Protein AF-A0A7J7LTC2-F1 (afdb_monomer_lite)

Sequence (244 aa):
IVALVCNFSAPSDSSTARLKHWEIVALVCNFSAPSDSSTARLKHWEIETLLHEFGHAFHSFLSRTDYRFLRTFAKHYLTGEVIPEEMVESMKGARNMFTTIELQRQIMYAMIDQTLFGELSSSRDTISVVEDLRKFTSWKHVEGTHWHTRFNHLINYGTGYYSYIYAKCLAATIWADVCVKDPLSLTIGTTLRAKLLQHGGAKEVSTLLKDLVGSDDILRYYGKGLVPNLTSLCQEIGLIEDQE

Structure (mmCIF, N/CA/C/O backbone):
data_AF-A0A7J7LTC2-F1
#
_entry.id   AF-A0A7J7LTC2-F1
#
loop_
_atom_site.group_PDB
_atom_site.id
_atom_site.type_symbol
_atom_site.label_atom_id
_atom_site.label_alt_id
_atom_site.label_comp_id
_atom_site.label_asym_id
_atom_site.label_entity_id
_atom_site.label_seq_id
_atom_site.pdbx_PDB_ins_code
_atom_site.Cartn_x
_atom_site.Cartn_y
_atom_site.Cartn_z
_atom_site.occupancy
_atom_site.B_iso_or_equiv
_atom_site.auth_seq_id
_atom_site.auth_comp_id
_atom_site.auth_asym_id
_atom_site.auth_atom_id
_atom_site.pdbx_PDB_model_num
ATOM 1 N N . ILE A 1 1 ? -2.714 -21.509 4.212 1.00 36.25 1 ILE A N 1
ATOM 2 C CA . ILE A 1 1 ? -3.760 -20.915 3.353 1.00 36.25 1 ILE A CA 1
ATOM 3 C C . ILE A 1 1 ? -4.988 -20.677 4.212 1.00 36.25 1 ILE A C 1
ATOM 5 O O . ILE A 1 1 ? -5.716 -21.617 4.505 1.00 36.25 1 ILE A O 1
ATOM 9 N N . VAL A 1 2 ? -5.167 -19.447 4.683 1.00 38.75 2 VAL A N 1
ATOM 10 C CA . VAL A 1 2 ? -6.447 -19.013 5.258 1.00 38.75 2 VAL A CA 1
ATOM 11 C C . VAL A 1 2 ? -7.225 -18.365 4.121 1.00 38.75 2 VAL A C 1
ATOM 13 O O . VAL A 1 2 ? -6.675 -17.475 3.479 1.00 38.75 2 VAL A O 1
ATOM 16 N N . ALA A 1 3 ? -8.441 -18.849 3.855 1.00 33.12 3 ALA A N 1
ATOM 17 C CA . ALA A 1 3 ? -9.374 -18.254 2.906 1.00 33.12 3 ALA A CA 1
ATOM 18 C C . ALA A 1 3 ? -10.437 -17.472 3.685 1.00 33.12 3 ALA A C 1
ATOM 20 O O . ALA A 1 3 ? -11.259 -18.080 4.371 1.00 33.12 3 ALA A O 1
ATOM 21 N N . LEU A 1 4 ? -10.409 -16.140 3.616 1.00 41.50 4 LEU A N 1
ATOM 22 C CA . LEU A 1 4 ? -11.483 -15.306 4.164 1.00 41.50 4 LEU A CA 1
ATOM 23 C C . LEU A 1 4 ? -12.448 -14.960 3.026 1.00 41.50 4 LEU A C 1
ATOM 25 O O . LEU A 1 4 ? -12.023 -14.380 2.027 1.00 41.50 4 LEU A O 1
ATOM 29 N N . VAL A 1 5 ? -13.721 -15.334 3.167 1.00 36.75 5 VAL A N 1
ATOM 30 C CA . VAL A 1 5 ? -14.776 -14.993 2.203 1.00 36.75 5 VAL A CA 1
ATOM 31 C C . VAL A 1 5 ? -15.550 -13.793 2.735 1.00 36.75 5 VAL A C 1
ATOM 33 O O . VAL A 1 5 ? -16.270 -13.908 3.727 1.00 36.75 5 VAL A O 1
ATOM 36 N N . CYS A 1 6 ? -15.403 -12.643 2.081 1.00 41.00 6 CYS A N 1
ATOM 37 C CA . CYS A 1 6 ? -16.165 -11.437 2.402 1.00 41.00 6 CYS A CA 1
ATOM 38 C C . CYS A 1 6 ? -17.382 -11.331 1.485 1.00 41.00 6 CYS A C 1
ATOM 40 O O . CYS A 1 6 ? -17.248 -11.464 0.271 1.00 41.00 6 CYS A O 1
ATOM 42 N N . ASN A 1 7 ? -18.557 -11.075 2.066 1.00 36.44 7 ASN A N 1
ATOM 43 C CA . ASN A 1 7 ? -19.814 -10.953 1.331 1.00 36.44 7 ASN A CA 1
ATOM 44 C C . ASN A 1 7 ? -20.333 -9.513 1.455 1.00 36.44 7 ASN A C 1
ATOM 46 O O . ASN A 1 7 ? -20.762 -9.094 2.533 1.00 36.44 7 ASN A O 1
ATOM 50 N N . PHE A 1 8 ? -20.276 -8.733 0.375 1.00 43.34 8 PHE A N 1
ATOM 51 C CA . PHE A 1 8 ? -20.749 -7.346 0.379 1.00 43.34 8 PHE A CA 1
ATOM 52 C C . PHE A 1 8 ? -22.221 -7.292 -0.045 1.00 43.34 8 PHE A C 1
ATOM 54 O O . PHE A 1 8 ? -22.579 -7.615 -1.174 1.00 43.34 8 PHE A O 1
ATOM 61 N N . SER A 1 9 ? -23.106 -6.882 0.869 1.00 39.59 9 SER A N 1
ATOM 62 C CA . SER A 1 9 ? -24.523 -6.671 0.547 1.00 39.59 9 SER A CA 1
ATOM 63 C C . SER A 1 9 ? -24.734 -5.298 -0.099 1.00 39.59 9 SER A C 1
ATOM 65 O O . SER A 1 9 ? -24.423 -4.268 0.504 1.00 39.59 9 SER A O 1
ATOM 67 N N . ALA A 1 10 ? -25.321 -5.261 -1.298 1.00 43.09 10 ALA A N 1
ATOM 68 C CA . ALA A 1 10 ? -25.856 -4.025 -1.872 1.00 43.09 10 ALA A CA 1
ATOM 69 C C . ALA A 1 10 ? -27.109 -3.551 -1.092 1.00 43.09 10 ALA A C 1
ATOM 71 O O . ALA A 1 10 ? -27.863 -4.405 -0.602 1.00 43.09 10 ALA A O 1
ATOM 72 N N . PRO A 1 11 ? -27.363 -2.227 -0.972 1.00 44.62 11 PRO A N 1
ATOM 73 C CA . PRO A 1 11 ? -28.564 -1.700 -0.320 1.00 44.62 11 PRO A CA 1
ATOM 74 C C . PRO A 1 11 ? -29.833 -2.240 -0.989 1.00 44.62 11 PRO A C 1
ATOM 76 O O . PRO A 1 11 ? -29.881 -2.412 -2.206 1.00 44.62 11 PRO A O 1
ATOM 79 N N . SER A 1 12 ? -30.859 -2.537 -0.193 1.00 47.44 12 SER A N 1
ATOM 80 C CA . SER A 1 12 ? -32.143 -3.033 -0.682 1.00 47.44 12 SER A CA 1
ATOM 81 C C . SER A 1 12 ? -32.922 -1.921 -1.383 1.00 47.44 12 SER A C 1
ATOM 83 O O . SER A 1 12 ? -33.491 -1.067 -0.707 1.00 47.44 12 SER A O 1
ATOM 85 N N . ASP A 1 13 ? -32.987 -1.956 -2.711 1.00 47.84 13 ASP A N 1
ATOM 86 C CA . ASP A 1 13 ? -33.998 -1.214 -3.465 1.00 47.84 13 ASP A CA 1
ATOM 87 C C . ASP A 1 13 ? -35.104 -2.191 -3.893 1.00 47.84 13 ASP A C 1
ATOM 89 O O . ASP A 1 13 ? -34.838 -3.230 -4.502 1.00 47.84 13 ASP A O 1
ATOM 93 N N . SER A 1 14 ? -36.341 -1.919 -3.478 1.00 48.41 14 SER A N 1
ATOM 94 C CA . SER A 1 14 ? -37.462 -2.871 -3.478 1.00 48.41 14 SER A CA 1
ATOM 95 C C . SER A 1 14 ? -38.278 -2.890 -4.775 1.00 48.41 14 SER A C 1
ATOM 97 O O . SER A 1 14 ? -39.356 -3.481 -4.805 1.00 48.41 14 SER A O 1
ATOM 99 N N . SER A 1 15 ? -37.793 -2.282 -5.861 1.00 47.81 15 SER A N 1
ATOM 100 C CA . SER A 1 15 ? -38.628 -2.021 -7.045 1.00 47.81 15 SER A CA 1
ATOM 101 C C . SER A 1 15 ? -38.239 -2.749 -8.338 1.00 47.81 15 SER A C 1
ATOM 103 O O . SER A 1 15 ? -38.989 -2.671 -9.307 1.00 47.81 15 SER A O 1
ATOM 105 N N . THR A 1 16 ? -37.153 -3.531 -8.392 1.00 45.53 16 THR A N 1
ATOM 106 C CA . THR A 1 16 ? -36.885 -4.403 -9.556 1.00 45.53 16 THR A CA 1
ATOM 107 C C . THR A 1 16 ? -36.237 -5.725 -9.148 1.00 45.53 16 THR A C 1
ATOM 109 O O . THR A 1 16 ? -35.184 -5.749 -8.518 1.00 45.53 16 THR A O 1
ATOM 112 N N . ALA A 1 17 ? -36.845 -6.850 -9.539 1.00 42.50 17 ALA A N 1
ATOM 113 C CA . ALA A 1 17 ? -36.257 -8.183 -9.409 1.00 42.50 17 ALA A CA 1
ATOM 114 C C . ALA A 1 17 ? -35.098 -8.353 -10.412 1.00 42.50 17 ALA A C 1
ATOM 116 O O . ALA A 1 17 ? -35.204 -9.072 -11.401 1.00 42.50 17 ALA A O 1
ATOM 117 N N . ARG A 1 18 ? -33.987 -7.641 -10.196 1.00 47.50 18 ARG A N 1
ATOM 118 C CA . ARG A 1 18 ? -32.716 -7.931 -10.864 1.00 47.50 18 ARG A CA 1
ATOM 119 C C . ARG A 1 18 ? -32.048 -9.086 -10.124 1.00 47.50 18 ARG A C 1
ATOM 121 O O . ARG A 1 18 ? -32.023 -9.098 -8.895 1.00 47.50 18 ARG A O 1
ATOM 128 N N . LEU A 1 19 ? -31.516 -10.056 -10.870 1.00 40.53 19 LEU A N 1
ATOM 129 C CA . LEU A 1 19 ? -30.662 -11.117 -10.332 1.00 40.53 19 LEU A CA 1
ATOM 130 C C . LEU A 1 19 ? -29.581 -10.483 -9.444 1.00 40.53 19 LEU A C 1
ATOM 132 O O . LEU A 1 19 ? -28.737 -9.728 -9.924 1.00 40.53 19 LEU A O 1
ATOM 136 N N . LYS A 1 20 ? -29.647 -10.757 -8.138 1.00 46.84 20 LYS A N 1
ATOM 137 C CA . LYS A 1 20 ? -28.677 -10.272 -7.154 1.00 46.84 20 LYS A CA 1
ATOM 138 C C . LYS A 1 20 ? -27.388 -11.070 -7.347 1.00 46.84 20 LYS A C 1
ATOM 140 O O . LYS A 1 20 ? -27.315 -12.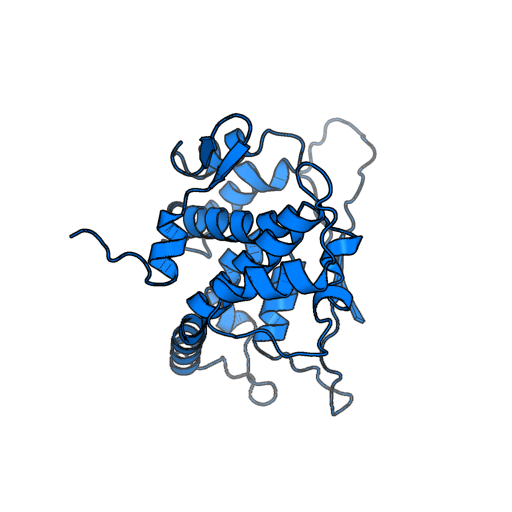228 -6.943 1.00 46.84 20 LYS A O 1
ATOM 145 N N . HIS A 1 21 ? -26.403 -10.479 -8.015 1.00 43.25 21 HIS A N 1
ATOM 146 C CA . HIS A 1 21 ? -25.062 -11.047 -8.082 1.00 43.25 21 HIS A CA 1
ATOM 147 C C . HIS A 1 21 ? -24.321 -10.668 -6.797 1.00 43.25 21 HIS A C 1
ATOM 149 O O . HIS A 1 21 ? -24.268 -9.491 -6.443 1.00 43.25 21 HIS A O 1
ATOM 155 N N . TRP A 1 22 ? -23.815 -11.664 -6.074 1.00 41.44 22 TRP A N 1
ATOM 156 C CA . TRP A 1 22 ? -23.008 -11.454 -4.876 1.00 41.44 22 TRP A CA 1
ATOM 157 C C . TRP A 1 22 ? -21.541 -11.447 -5.281 1.00 41.44 22 TRP A C 1
ATOM 159 O O . TRP A 1 22 ? -21.074 -12.392 -5.915 1.00 41.44 22 TRP A O 1
ATOM 169 N N . GLU A 1 23 ? -20.821 -10.391 -4.920 1.00 45.03 23 GLU A N 1
ATOM 170 C CA . GLU A 1 23 ? -19.373 -10.356 -5.094 1.00 45.03 23 GLU A CA 1
ATOM 171 C C . GLU A 1 23 ? -18.728 -11.223 -4.012 1.00 45.03 23 GLU A C 1
ATOM 173 O O . GLU A 1 23 ? -18.840 -10.940 -2.818 1.00 45.03 23 GLU A O 1
ATOM 178 N N . ILE A 1 24 ? -18.077 -12.302 -4.446 1.00 48.22 24 ILE A N 1
ATOM 179 C CA . ILE A 1 24 ? -17.310 -13.197 -3.583 1.00 48.22 24 ILE A CA 1
ATOM 180 C C . ILE A 1 24 ? -15.838 -12.852 -3.773 1.00 48.22 24 ILE A C 1
ATOM 182 O O . ILE A 1 24 ? -15.269 -13.093 -4.836 1.00 48.22 24 ILE A O 1
ATOM 186 N N . VAL A 1 25 ? -15.217 -12.313 -2.726 1.00 53.81 25 VAL A N 1
ATOM 187 C CA . VAL A 1 25 ? -13.771 -12.073 -2.681 1.00 53.81 25 VAL A CA 1
ATOM 188 C C . VAL A 1 25 ? -13.140 -13.115 -1.766 1.00 53.81 25 VAL A C 1
ATOM 190 O O . VAL A 1 25 ? -13.590 -13.290 -0.632 1.00 53.81 25 VAL A O 1
ATOM 193 N N . ALA A 1 26 ? -12.112 -13.809 -2.260 1.00 50.56 26 ALA A N 1
ATOM 194 C CA . ALA A 1 26 ? -11.339 -14.779 -1.494 1.00 50.56 26 ALA A CA 1
ATOM 195 C C . ALA A 1 26 ? -9.951 -14.213 -1.179 1.00 50.56 26 ALA A C 1
ATOM 197 O O . ALA A 1 26 ? -9.142 -13.986 -2.077 1.00 50.56 26 ALA A O 1
ATOM 198 N N . LEU A 1 27 ? -9.679 -14.013 0.107 1.00 58.56 27 LEU A N 1
ATOM 199 C CA . LEU A 1 27 ? -8.374 -13.594 0.603 1.00 58.56 27 LEU A CA 1
ATOM 200 C C . LEU A 1 27 ? -7.469 -14.810 0.788 1.00 58.56 27 LEU A C 1
ATOM 202 O O . LEU A 1 27 ? -7.855 -15.704 1.532 1.00 58.56 27 LEU A O 1
ATOM 206 N N . VAL A 1 28 ? -6.284 -14.858 0.176 1.00 64.50 28 VAL A N 1
ATOM 207 C CA . VAL A 1 28 ? -5.363 -16.001 0.311 1.00 64.50 28 VAL A CA 1
ATOM 208 C C . VAL A 1 28 ? -4.055 -15.557 0.956 1.00 64.50 28 VAL A C 1
ATOM 210 O O . VAL A 1 28 ? -3.230 -14.912 0.320 1.00 64.50 28 VAL A O 1
ATOM 213 N N . CYS A 1 29 ? -3.833 -15.954 2.214 1.00 66.06 29 CYS A N 1
ATOM 214 C CA . CYS A 1 29 ? -2.598 -15.647 2.945 1.00 66.06 29 CYS A CA 1
ATOM 215 C C . CYS A 1 29 ? -1.857 -16.913 3.420 1.00 66.06 29 CYS A C 1
ATOM 217 O O . CYS A 1 29 ? -2.469 -17.932 3.778 1.00 66.06 29 CYS A O 1
ATOM 219 N N . ASN A 1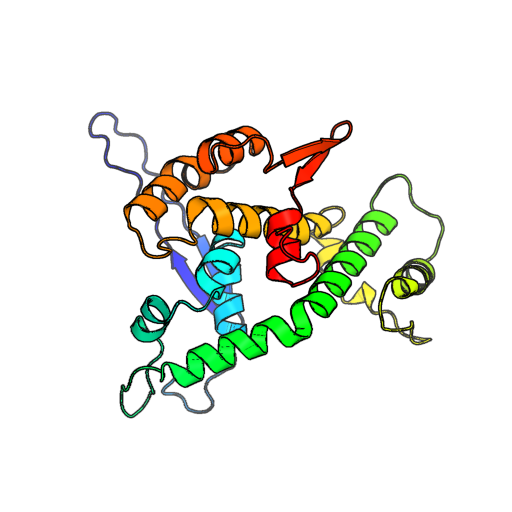 30 ? -0.523 -16.824 3.473 1.00 75.38 30 ASN A N 1
ATOM 220 C CA . ASN A 1 30 ? 0.380 -17.867 3.969 1.00 75.38 30 ASN A CA 1
ATOM 221 C C . ASN A 1 30 ? 1.026 -17.447 5.294 1.00 75.38 30 ASN A C 1
ATOM 223 O O . ASN A 1 30 ? 2.171 -17.004 5.325 1.00 75.38 30 ASN A O 1
ATOM 227 N N . PHE A 1 31 ? 0.275 -17.589 6.384 1.00 80.06 31 PHE A N 1
ATOM 228 C CA . PHE A 1 31 ? 0.776 -17.342 7.736 1.00 80.06 31 PHE A CA 1
ATOM 229 C C . PHE A 1 31 ? 1.491 -18.556 8.323 1.00 80.06 31 PHE A C 1
ATOM 231 O O . PHE A 1 31 ? 1.286 -19.695 7.891 1.00 80.06 31 PHE A O 1
ATOM 238 N N . SER A 1 32 ? 2.312 -18.288 9.333 1.00 77.75 32 SER A N 1
ATOM 239 C CA . SER A 1 32 ? 3.045 -19.287 10.105 1.00 77.75 32 SER A CA 1
ATOM 240 C C . SER A 1 32 ? 2.093 -20.345 10.678 1.00 77.75 32 SER A C 1
ATOM 242 O O . SER A 1 32 ? 1.062 -20.018 11.269 1.00 77.75 32 SER A O 1
ATOM 244 N N . ALA A 1 33 ? 2.437 -21.626 10.510 1.00 74.31 33 ALA A N 1
ATOM 245 C CA . ALA A 1 33 ? 1.665 -22.712 11.105 1.00 74.31 33 ALA A CA 1
ATOM 246 C C . ALA A 1 33 ? 1.743 -22.638 12.646 1.00 74.31 33 ALA A C 1
ATOM 248 O O . ALA A 1 33 ? 2.809 -22.312 13.180 1.00 74.31 33 ALA A O 1
ATOM 249 N N . PRO A 1 34 ? 0.652 -22.943 13.372 1.00 71.56 34 PRO A N 1
ATOM 250 C CA . PRO A 1 34 ? 0.697 -23.064 14.826 1.00 71.56 34 PRO A CA 1
ATOM 251 C C . PRO A 1 34 ? 1.734 -24.114 15.241 1.00 71.56 34 PRO A C 1
ATOM 253 O O . PRO A 1 34 ? 1.780 -25.192 14.651 1.00 71.56 34 PRO A O 1
ATOM 256 N N . SER A 1 35 ? 2.543 -23.822 16.262 1.00 66.56 35 SER A N 1
ATOM 257 C CA . SER A 1 35 ? 3.443 -24.822 16.856 1.00 66.56 35 SER A CA 1
ATOM 258 C C . SER A 1 35 ? 2.667 -25.919 17.589 1.00 66.56 35 SER A C 1
ATOM 260 O O . SER A 1 35 ? 3.064 -27.077 17.545 1.00 66.56 35 SER A O 1
ATOM 262 N N . ASP A 1 36 ? 1.531 -25.550 18.190 1.00 68.31 36 ASP A N 1
ATOM 263 C CA . ASP A 1 36 ? 0.599 -26.444 18.871 1.00 68.31 36 ASP A CA 1
ATOM 264 C C . ASP A 1 36 ? -0.790 -26.318 18.233 1.00 68.31 36 ASP A C 1
ATOM 266 O O . ASP A 1 36 ? -1.225 -25.221 17.876 1.00 68.31 36 ASP A O 1
ATOM 270 N N . SER A 1 37 ? -1.501 -27.441 18.098 1.00 60.06 37 SER A N 1
ATOM 271 C CA . SER A 1 37 ? -2.752 -27.572 17.321 1.00 60.06 37 SER A CA 1
ATOM 272 C C . SER A 1 37 ? -3.938 -26.686 17.752 1.00 60.06 37 SER A C 1
ATOM 274 O O . SER A 1 37 ? -4.977 -26.716 17.096 1.00 60.06 37 SER A O 1
ATOM 276 N N . SER A 1 38 ? -3.818 -25.899 18.824 1.00 67.06 38 SER A N 1
ATOM 277 C CA . SER A 1 38 ? -4.938 -25.180 19.439 1.00 67.06 38 SER A CA 1
ATOM 278 C C . SER A 1 38 ? -5.031 -23.687 19.104 1.00 67.06 38 SER A C 1
ATOM 280 O O . SER A 1 38 ? -6.139 -23.154 19.149 1.00 67.06 38 SER A O 1
ATOM 282 N N . THR A 1 39 ? -3.933 -23.000 18.738 1.00 69.62 39 THR A N 1
ATOM 283 C CA . THR A 1 39 ? -3.972 -21.530 18.560 1.00 69.62 39 THR A CA 1
ATOM 284 C C . THR A 1 39 ? -2.990 -21.007 17.508 1.00 69.62 39 THR A C 1
ATOM 286 O O . THR A 1 39 ? -1.775 -21.033 17.702 1.00 69.62 39 THR A O 1
ATOM 289 N N . ALA A 1 40 ? -3.513 -20.424 16.424 1.00 75.12 40 ALA A N 1
ATOM 290 C CA . ALA A 1 40 ? -2.716 -19.660 15.462 1.00 75.12 40 ALA A CA 1
ATOM 291 C C . ALA A 1 40 ? -2.345 -18.279 16.031 1.00 75.12 40 ALA A C 1
ATOM 293 O O . ALA A 1 40 ? -3.203 -17.557 16.537 1.00 75.12 40 ALA A O 1
ATOM 294 N N . ARG A 1 41 ? -1.064 -17.905 15.941 1.00 80.12 41 ARG A N 1
ATOM 295 C CA . ARG A 1 41 ? -0.535 -16.606 16.387 1.00 80.12 41 ARG A CA 1
ATOM 296 C C . ARG A 1 41 ? -0.003 -15.856 15.172 1.00 80.12 41 ARG A C 1
ATOM 298 O O . ARG A 1 41 ? 0.801 -16.419 14.438 1.00 80.12 41 ARG A O 1
ATOM 305 N N . LEU A 1 42 ? -0.433 -14.611 14.982 1.00 79.38 42 LEU A N 1
ATOM 306 C CA . LEU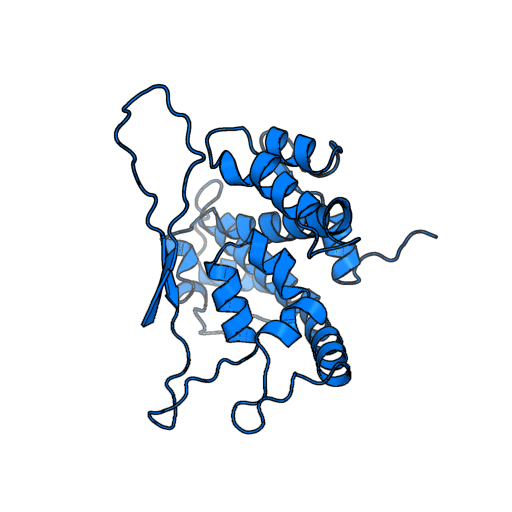 A 1 42 ? 0.056 -13.753 13.903 1.00 79.38 42 LEU A CA 1
ATOM 307 C C . LEU A 1 42 ? 1.074 -12.752 14.443 1.00 79.38 42 LEU A C 1
ATOM 309 O O . LEU A 1 42 ? 0.841 -12.094 15.458 1.00 79.38 42 LEU A O 1
ATOM 313 N N . LYS A 1 43 ? 2.200 -12.622 13.745 1.00 82.38 43 LYS A N 1
ATOM 314 C CA . LYS A 1 43 ? 3.162 -11.535 13.940 1.00 82.38 43 LYS A CA 1
ATOM 315 C C . LYS A 1 43 ? 2.579 -10.231 13.393 1.00 82.38 43 LYS A C 1
ATOM 317 O O . LYS A 1 43 ? 1.708 -10.245 12.528 1.00 82.38 43 LYS A O 1
ATOM 322 N N . HIS A 1 44 ? 3.107 -9.093 13.842 1.00 75.44 44 HIS A N 1
ATOM 323 C CA . HIS A 1 44 ? 2.647 -7.778 13.385 1.00 75.44 44 HIS A CA 1
ATOM 324 C C . HIS A 1 44 ? 2.650 -7.643 11.851 1.00 75.44 44 HIS A C 1
ATOM 326 O O . HIS A 1 44 ? 1.625 -7.297 11.274 1.00 75.44 44 HIS A O 1
ATOM 332 N N . TRP A 1 45 ? 3.739 -8.045 11.186 1.00 70.25 45 TRP A N 1
ATOM 333 C CA . TRP A 1 45 ? 3.837 -8.010 9.721 1.00 70.25 45 TRP A CA 1
ATOM 334 C C . TRP A 1 45 ? 2.844 -8.959 9.014 1.00 70.25 45 TRP A C 1
ATOM 336 O O . TRP A 1 45 ? 2.437 -8.702 7.882 1.00 70.25 45 TRP A O 1
ATOM 346 N N . GLU A 1 46 ? 2.414 -10.053 9.659 1.00 77.06 46 GLU A N 1
ATOM 347 C CA . GLU A 1 46 ? 1.380 -10.953 9.120 1.00 77.06 46 GLU A CA 1
ATOM 348 C C . GLU A 1 46 ? -0.007 -10.299 9.203 1.00 77.06 46 GLU A C 1
ATOM 350 O O . GLU A 1 46 ? -0.807 -10.454 8.286 1.00 77.06 46 GLU A O 1
ATOM 355 N N . ILE A 1 47 ? -0.276 -9.514 10.253 1.00 75.25 47 ILE A N 1
ATOM 356 C CA . ILE A 1 47 ? -1.497 -8.696 10.371 1.00 75.25 47 ILE A CA 1
ATOM 357 C C . ILE A 1 47 ? -1.481 -7.571 9.335 1.00 75.25 47 ILE A C 1
ATOM 359 O O . ILE A 1 47 ? -2.482 -7.341 8.663 1.00 75.25 47 ILE A O 1
ATOM 363 N N . GLU A 1 48 ? -0.343 -6.901 9.159 1.00 69.19 48 GLU A N 1
ATOM 364 C CA . GLU A 1 48 ? -0.168 -5.916 8.091 1.00 69.19 48 GLU A CA 1
ATOM 365 C C . GLU A 1 48 ? -0.420 -6.539 6.716 1.00 69.19 48 GLU A C 1
ATOM 367 O O . GLU A 1 48 ? -1.137 -5.956 5.906 1.00 69.19 48 GLU A O 1
ATOM 372 N N . THR A 1 49 ? 0.093 -7.748 6.468 1.00 69.44 49 THR A N 1
ATOM 373 C CA . THR A 1 49 ? -0.161 -8.498 5.229 1.00 69.44 49 THR A CA 1
ATOM 374 C C . THR A 1 49 ? -1.642 -8.856 5.092 1.00 69.44 49 THR A C 1
ATOM 376 O O . THR A 1 49 ? -2.225 -8.639 4.040 1.00 69.44 49 THR A O 1
ATOM 379 N N . LEU A 1 50 ? -2.302 -9.328 6.151 1.00 68.44 50 LEU A N 1
ATOM 380 C CA . LEU A 1 50 ? -3.741 -9.610 6.127 1.00 68.44 50 LEU A CA 1
ATOM 381 C C . LEU A 1 50 ? -4.554 -8.367 5.732 1.00 68.44 50 LEU A C 1
ATOM 383 O O . LEU A 1 50 ? -5.433 -8.443 4.877 1.00 68.44 50 LEU A O 1
ATOM 387 N N . LEU A 1 51 ? -4.240 -7.219 6.338 1.00 66.62 51 LEU A N 1
ATOM 388 C CA . LEU A 1 51 ? -4.883 -5.939 6.040 1.00 66.62 51 LEU A CA 1
ATOM 389 C C . LEU A 1 51 ? -4.499 -5.404 4.649 1.00 66.62 51 LEU A C 1
ATOM 391 O O . LEU A 1 51 ? -5.316 -4.741 4.019 1.00 66.62 51 LEU A O 1
ATOM 395 N N . HIS A 1 52 ? -3.293 -5.719 4.157 1.00 65.00 52 HIS A N 1
ATOM 396 C CA . HIS A 1 52 ? -2.833 -5.452 2.786 1.00 65.00 52 HIS A CA 1
ATOM 397 C C . HIS A 1 52 ? -3.706 -6.145 1.756 1.00 65.00 52 HIS A C 1
ATOM 399 O O . HIS A 1 52 ? -4.201 -5.506 0.830 1.00 65.00 52 HIS A O 1
ATOM 405 N N . GLU A 1 53 ? -3.916 -7.440 1.953 1.00 62.81 53 GLU A N 1
ATOM 406 C CA . GLU A 1 53 ? -4.711 -8.264 1.056 1.00 62.81 53 GLU A CA 1
ATOM 407 C C . GLU A 1 53 ? -6.209 -7.903 1.163 1.00 62.81 53 GLU A C 1
ATOM 409 O O . GLU A 1 53 ? -6.951 -8.033 0.193 1.00 62.81 53 GLU A O 1
ATOM 414 N N . PHE A 1 54 ? -6.671 -7.394 2.319 1.00 62.72 54 PHE A N 1
ATOM 415 C CA . PHE A 1 54 ? -8.034 -6.860 2.500 1.00 62.72 54 PHE A CA 1
ATOM 416 C C . PHE A 1 54 ? -8.258 -5.538 1.726 1.00 62.72 54 PHE A C 1
ATOM 418 O O . PHE A 1 54 ? -9.382 -5.044 1.626 1.00 62.72 54 PHE A O 1
ATOM 425 N N . GLY A 1 55 ? -7.187 -4.983 1.145 1.00 56.81 55 GLY A N 1
ATOM 426 C CA . GLY A 1 55 ? -7.160 -3.856 0.219 1.00 56.81 55 GLY A CA 1
ATOM 427 C C . GLY A 1 55 ? -5.981 -2.919 0.509 1.00 56.81 55 GLY A C 1
ATOM 428 O O . GLY A 1 55 ? -5.773 -2.508 1.649 1.00 56.81 55 GLY A O 1
ATOM 429 N N . HIS A 1 56 ? -5.243 -2.490 -0.524 1.00 49.69 56 HIS A N 1
ATOM 430 C CA . HIS A 1 56 ? -4.087 -1.588 -0.363 1.00 49.69 56 HIS A CA 1
ATOM 431 C C . HIS A 1 56 ? -4.431 -0.260 0.333 1.00 49.69 56 HIS A C 1
ATOM 433 O O . HIS A 1 56 ? -3.621 0.266 1.092 1.00 49.69 56 HIS A O 1
ATOM 439 N N . ALA A 1 57 ? -5.644 0.258 0.117 1.00 42.69 57 ALA A N 1
ATOM 440 C CA . ALA A 1 57 ? -6.127 1.460 0.788 1.00 42.69 57 ALA A CA 1
ATOM 441 C C . ALA A 1 57 ? -6.326 1.213 2.294 1.00 42.69 57 ALA A C 1
ATOM 443 O O . ALA A 1 57 ? -5.765 1.936 3.116 1.00 42.69 57 ALA A O 1
ATOM 444 N N . PHE A 1 58 ? -7.061 0.157 2.665 1.00 53.06 58 PHE A N 1
ATOM 445 C CA . PHE A 1 58 ? -7.340 -0.177 4.065 1.00 53.06 58 PHE A CA 1
ATOM 446 C C . PHE A 1 58 ? -6.085 -0.503 4.859 1.00 53.06 58 PHE A C 1
ATOM 448 O O . PHE A 1 58 ? -6.040 -0.163 6.035 1.00 53.06 58 PHE A O 1
ATOM 455 N N . HIS A 1 59 ? -5.058 -1.079 4.236 1.00 48.34 59 HIS A N 1
ATOM 456 C CA . HIS A 1 59 ? -3.764 -1.250 4.884 1.00 48.34 59 HIS A CA 1
ATOM 457 C C . HIS A 1 59 ? -3.212 0.075 5.383 1.00 48.34 59 HIS A C 1
ATOM 459 O O . HIS A 1 59 ? -2.974 0.190 6.571 1.00 48.34 59 HIS A O 1
ATOM 465 N N . SER A 1 60 ? -3.056 1.091 4.532 1.00 49.41 60 SER A N 1
ATOM 466 C CA . SER A 1 60 ? -2.535 2.381 4.990 1.00 49.41 60 SER A CA 1
ATOM 467 C C . SER A 1 60 ? -3.443 3.026 6.049 1.00 49.41 60 SER A C 1
ATOM 469 O O . SER A 1 60 ? -2.933 3.613 6.998 1.00 49.41 60 SER A O 1
ATOM 471 N N . PHE A 1 61 ? -4.774 2.895 5.962 1.00 49.53 61 PHE A N 1
ATOM 472 C CA . PHE A 1 61 ? -5.678 3.428 7.000 1.00 49.53 61 PHE A CA 1
ATOM 473 C C . PHE A 1 61 ? -5.574 2.673 8.337 1.00 49.53 61 PHE A C 1
ATOM 475 O O . PHE A 1 61 ? -5.489 3.291 9.393 1.00 49.53 61 PHE A O 1
ATOM 482 N N . LEU A 1 62 ? -5.579 1.341 8.313 1.00 50.59 62 LEU A N 1
ATOM 483 C CA . LEU A 1 62 ? -5.691 0.495 9.506 1.00 50.59 62 LEU A CA 1
ATOM 484 C C . LEU A 1 62 ? -4.329 0.092 10.093 1.00 50.59 62 LEU A C 1
ATOM 486 O O . LEU A 1 62 ? -4.253 -0.222 11.281 1.00 50.59 62 LEU A O 1
ATOM 490 N N . SER A 1 63 ? -3.244 0.146 9.312 1.00 54.81 63 SER A N 1
ATOM 491 C CA . SER A 1 63 ? -1.872 -0.098 9.787 1.00 54.81 63 SER A CA 1
ATOM 492 C C . SER A 1 63 ? -1.322 1.054 10.629 1.00 54.81 63 SER A C 1
ATOM 494 O O . SER A 1 63 ? -0.255 0.935 11.230 1.00 54.81 63 SER A O 1
ATOM 496 N N . ARG A 1 64 ? -2.067 2.161 10.761 1.00 66.56 64 ARG A N 1
ATOM 497 C CA . ARG A 1 64 ? -1.677 3.295 11.608 1.00 66.56 64 ARG A CA 1
ATOM 498 C C . ARG A 1 64 ? -1.887 3.074 13.114 1.00 66.56 64 ARG A C 1
ATOM 500 O O . ARG A 1 64 ? -1.683 3.997 13.899 1.00 66.56 64 ARG A O 1
ATOM 507 N N . THR A 1 65 ? -2.166 1.828 13.525 1.00 68.81 65 THR A N 1
ATOM 508 C CA . THR A 1 65 ? -2.098 1.333 14.918 1.00 68.81 65 THR A CA 1
ATOM 509 C C . THR A 1 65 ? -2.853 2.216 15.920 1.00 68.81 65 THR A C 1
ATOM 511 O O . THR A 1 65 ? -2.332 2.556 16.980 1.00 68.81 65 THR A O 1
ATOM 514 N N . ASP A 1 66 ? -4.088 2.618 15.595 1.00 80.12 66 ASP A N 1
ATOM 515 C CA . ASP A 1 66 ? -4.964 3.280 16.569 1.00 80.12 66 ASP A CA 1
ATOM 516 C C . ASP A 1 66 ? -5.250 2.302 17.722 1.00 80.12 66 ASP A C 1
ATOM 518 O O . ASP A 1 66 ? -5.743 1.187 17.510 1.00 80.12 66 ASP A O 1
ATOM 522 N N . TYR A 1 67 ? -4.931 2.708 18.952 1.00 86.00 67 TYR A N 1
ATOM 523 C CA . TYR A 1 67 ? -5.095 1.866 20.136 1.00 86.00 67 TYR A CA 1
ATOM 524 C C . TYR A 1 67 ? -6.548 1.406 20.324 1.00 86.00 67 TYR A C 1
ATOM 526 O O . TYR A 1 67 ? -6.798 0.253 20.688 1.00 86.00 67 TYR A O 1
ATOM 534 N N . ARG A 1 68 ? -7.525 2.265 19.994 1.00 88.88 68 ARG A N 1
ATOM 535 C CA . ARG A 1 68 ? -8.957 1.954 20.087 1.00 88.88 68 ARG A CA 1
ATOM 536 C C . ARG A 1 68 ? -9.339 0.793 19.179 1.00 88.88 68 ARG A C 1
ATOM 538 O O . ARG A 1 68 ? -10.230 0.037 19.557 1.00 88.88 68 ARG A O 1
ATOM 545 N N . PHE A 1 69 ? -8.675 0.653 18.030 1.00 84.56 69 PHE A N 1
ATOM 546 C CA . PHE A 1 69 ? -8.855 -0.464 17.105 1.00 84.56 69 PHE A CA 1
ATOM 547 C C . PHE A 1 69 ? -8.104 -1.707 17.584 1.00 84.56 69 PHE A C 1
ATOM 549 O O . PHE A 1 69 ? -8.713 -2.768 17.718 1.00 84.56 69 PHE A O 1
ATOM 556 N N . LEU A 1 70 ? -6.814 -1.578 17.913 1.00 83.81 70 LEU A N 1
ATOM 557 C CA . LEU A 1 70 ? -5.983 -2.712 18.327 1.00 83.81 70 LEU A CA 1
ATOM 558 C C . LEU A 1 70 ? -6.563 -3.441 19.539 1.00 83.81 70 LEU A C 1
ATOM 560 O O . LEU A 1 70 ? -6.695 -4.662 19.507 1.00 83.81 70 LEU A O 1
ATOM 564 N N . ARG A 1 71 ? -7.015 -2.718 20.570 1.00 88.88 71 ARG A N 1
ATOM 565 C CA . ARG A 1 71 ? -7.585 -3.325 21.788 1.00 88.88 71 ARG A CA 1
ATOM 566 C C . ARG A 1 71 ? -8.837 -4.185 21.545 1.00 88.88 71 ARG A C 1
ATOM 568 O O . ARG A 1 71 ? -9.243 -4.932 22.434 1.00 88.88 71 ARG A O 1
ATOM 575 N N . THR A 1 72 ? -9.481 -4.077 20.376 1.00 87.00 72 THR A N 1
ATOM 576 C CA . THR A 1 72 ? -10.671 -4.883 20.048 1.00 87.00 72 THR A CA 1
ATOM 577 C C . THR A 1 72 ? -10.327 -6.352 19.805 1.00 87.00 72 THR A C 1
ATOM 579 O O . THR A 1 72 ? -11.116 -7.221 20.180 1.00 87.00 72 THR A O 1
ATOM 582 N N . PHE A 1 73 ? -9.140 -6.638 19.258 1.00 85.19 73 PHE A N 1
ATOM 583 C CA . PHE A 1 73 ? -8.710 -7.994 18.898 1.00 85.19 73 PHE A CA 1
ATOM 584 C C . PHE A 1 73 ? -7.338 -8.389 19.465 1.00 85.19 73 PHE A C 1
ATOM 586 O O . PHE A 1 73 ? -7.091 -9.576 19.669 1.00 85.19 73 PHE A O 1
ATOM 593 N N . ALA A 1 74 ? -6.449 -7.434 19.749 1.00 87.00 74 ALA A N 1
ATOM 594 C CA . ALA A 1 74 ? -5.134 -7.688 20.327 1.00 87.00 74 ALA A CA 1
ATOM 595 C C . ALA A 1 74 ? -5.269 -7.940 21.833 1.00 87.00 74 ALA A C 1
ATOM 597 O O . ALA A 1 74 ? -5.198 -7.022 22.654 1.00 87.00 74 ALA A O 1
ATOM 598 N N . LYS A 1 75 ? -5.507 -9.207 22.178 1.00 90.69 75 LYS A N 1
ATOM 599 C CA . LYS A 1 75 ? -5.622 -9.690 23.553 1.00 90.69 75 LYS A CA 1
ATOM 600 C C . LYS A 1 75 ? -4.633 -10.817 23.800 1.00 90.69 75 LYS A C 1
ATOM 602 O O . LYS A 1 75 ? -4.396 -11.648 22.922 1.00 90.69 75 LYS A O 1
ATOM 607 N N . HIS A 1 76 ? -4.069 -10.861 24.998 1.00 90.50 76 HIS A N 1
ATOM 608 C CA . HIS A 1 76 ? -3.198 -11.944 25.409 1.00 90.50 76 HIS A CA 1
ATOM 609 C C . HIS A 1 76 ? -3.974 -13.269 25.379 1.00 90.50 76 HIS A C 1
ATOM 611 O O . HIS A 1 76 ? -5.040 -13.392 25.973 1.00 90.50 76 HIS A O 1
ATOM 617 N N . TYR A 1 77 ? -3.433 -14.282 24.701 1.00 87.31 77 TYR A N 1
ATOM 618 C CA . TYR A 1 77 ? -4.175 -15.512 24.402 1.00 87.31 77 TYR A CA 1
ATOM 619 C C . TYR A 1 77 ? -4.575 -16.340 25.640 1.00 87.31 77 TYR A C 1
ATOM 621 O O . TYR A 1 77 ? -5.573 -17.049 25.579 1.00 87.31 77 TYR A O 1
ATOM 629 N N . LEU A 1 78 ? -3.817 -16.262 26.747 1.00 88.25 78 LEU A N 1
ATOM 630 C CA . LEU A 1 78 ? -4.169 -16.921 28.022 1.00 88.25 78 LEU A CA 1
ATOM 631 C C . LEU A 1 78 ? -5.022 -16.034 28.936 1.00 88.25 78 LEU A C 1
ATOM 633 O O . LEU A 1 78 ? -6.110 -16.431 29.332 1.00 88.25 78 LEU A O 1
ATOM 637 N N . THR A 1 79 ? -4.515 -14.852 29.302 1.00 94.69 79 THR A N 1
ATOM 638 C CA . THR A 1 79 ? -5.154 -13.958 30.281 1.00 94.69 79 THR A CA 1
ATOM 639 C C . THR A 1 79 ? -6.339 -13.169 29.720 1.00 94.69 79 THR A C 1
ATOM 641 O O . THR A 1 79 ? -7.167 -12.691 30.486 1.00 94.69 79 THR A O 1
ATOM 644 N N . GLY A 1 80 ? -6.442 -13.015 28.397 1.00 92.19 80 GLY A N 1
ATOM 645 C CA . GLY A 1 80 ? -7.461 -12.186 27.749 1.00 92.19 80 GLY A CA 1
ATOM 646 C C . GLY A 1 80 ? -7.238 -10.677 27.902 1.00 92.19 80 GLY A C 1
ATOM 647 O O . GLY A 1 80 ? -8.054 -9.896 27.408 1.00 92.19 80 GLY A O 1
ATOM 648 N N . GLU A 1 81 ? -6.151 -10.260 28.556 1.00 94.81 81 GLU A N 1
ATOM 649 C CA . GLU A 1 81 ? -5.814 -8.852 28.768 1.00 94.81 81 GLU A CA 1
ATOM 650 C C . GLU A 1 81 ? -5.553 -8.147 27.439 1.00 94.81 81 GLU A C 1
ATOM 652 O O . GLU A 1 81 ? -4.944 -8.709 26.529 1.00 94.81 81 GLU A O 1
ATOM 657 N N . VAL A 1 82 ? -6.029 -6.910 27.319 1.00 95.06 82 VAL A N 1
ATOM 658 C CA . VAL A 1 82 ? -5.795 -6.089 26.128 1.00 95.06 82 VAL A CA 1
ATOM 659 C C . VAL A 1 82 ? -4.324 -5.693 26.029 1.00 95.06 82 VAL A C 1
ATOM 661 O O . VAL A 1 82 ? -3.644 -5.551 27.044 1.00 95.06 82 VAL A O 1
ATOM 664 N N . ILE A 1 83 ? -3.839 -5.502 24.801 1.00 90.12 83 ILE A N 1
ATOM 665 C CA . ILE A 1 83 ? -2.488 -4.988 24.555 1.00 90.12 83 ILE A CA 1
ATOM 666 C C . ILE A 1 83 ? -2.231 -3.704 25.373 1.00 90.12 83 ILE A C 1
ATOM 668 O O . ILE A 1 83 ? -3.072 -2.806 25.345 1.00 90.12 83 ILE A O 1
ATOM 672 N N . PRO A 1 84 ? -1.104 -3.585 26.101 1.00 94.31 84 PRO A N 1
ATOM 673 C CA . PRO A 1 84 ? -0.769 -2.354 26.813 1.00 94.31 84 PRO A CA 1
ATOM 674 C C . PRO A 1 84 ? -0.563 -1.177 25.854 1.00 94.31 84 PRO A C 1
ATOM 676 O O . PRO A 1 84 ? 0.068 -1.329 24.808 1.00 94.31 84 PRO A O 1
ATOM 679 N N . GLU A 1 85 ? -1.038 0.012 26.225 1.00 92.56 85 GLU A N 1
ATOM 680 C CA . GLU A 1 85 ? -0.917 1.218 25.390 1.00 92.56 85 GLU A CA 1
ATOM 681 C C . GLU A 1 85 ? 0.551 1.605 25.140 1.00 92.56 85 GLU A C 1
ATOM 683 O O . GLU A 1 85 ? 0.921 1.918 24.013 1.00 92.56 85 GLU A O 1
ATOM 688 N N . GLU A 1 86 ? 1.423 1.443 26.140 1.00 92.75 86 GLU A N 1
ATOM 689 C CA . GLU A 1 86 ? 2.875 1.635 26.002 1.00 92.75 86 GLU A CA 1
ATOM 690 C C . GLU A 1 86 ? 3.486 0.748 24.904 1.00 92.75 86 GLU A C 1
ATOM 692 O O . GLU A 1 86 ? 4.342 1.185 24.134 1.00 92.75 86 GLU A O 1
ATOM 697 N N . MET A 1 87 ? 3.011 -0.496 24.779 1.00 88.75 87 MET A N 1
ATOM 698 C CA . MET A 1 87 ? 3.468 -1.405 23.728 1.00 88.75 87 MET A CA 1
ATOM 699 C C . MET A 1 87 ? 3.025 -0.913 22.348 1.00 88.75 87 MET A C 1
ATOM 701 O O . MET A 1 87 ? 3.793 -1.006 21.393 1.00 88.75 87 MET A O 1
ATOM 705 N N . VAL A 1 88 ? 1.819 -0.352 22.241 1.00 86.69 88 VAL A N 1
ATOM 706 C CA . VAL A 1 88 ? 1.325 0.243 20.992 1.00 86.69 88 VAL A CA 1
ATOM 707 C C . VAL A 1 88 ? 2.140 1.477 20.604 1.00 86.69 88 VAL A C 1
ATOM 709 O O . VAL A 1 88 ? 2.502 1.612 19.436 1.00 86.69 88 VAL A O 1
ATOM 712 N N . GLU A 1 89 ? 2.500 2.334 21.558 1.00 85.62 89 GLU A N 1
ATOM 713 C CA . GLU A 1 89 ? 3.387 3.476 21.297 1.00 85.62 89 GLU A CA 1
ATOM 714 C C . GLU A 1 89 ? 4.794 3.031 20.874 1.00 85.62 89 GLU A C 1
ATOM 716 O O . GLU A 1 89 ? 5.355 3.557 19.910 1.00 85.62 89 GLU A O 1
ATOM 721 N N . SER A 1 90 ? 5.336 1.985 21.502 1.00 85.69 90 SER A N 1
ATOM 722 C CA . SER A 1 90 ? 6.605 1.383 21.079 1.00 85.69 90 SER A CA 1
ATOM 723 C C . SER A 1 90 ? 6.534 0.829 19.647 1.00 85.69 90 SER A C 1
ATOM 725 O O . SER A 1 90 ? 7.436 1.072 18.842 1.00 85.69 90 SER A O 1
ATOM 727 N N . MET A 1 91 ? 5.437 0.150 19.287 1.00 81.44 91 MET A N 1
ATOM 728 C CA . MET A 1 91 ? 5.204 -0.352 17.926 1.00 81.44 91 MET A CA 1
ATOM 729 C C . MET A 1 91 ? 5.128 0.783 16.898 1.00 81.44 91 MET A C 1
ATOM 731 O O . MET A 1 91 ? 5.743 0.681 15.834 1.00 81.44 91 MET A O 1
ATOM 735 N N . LYS A 1 92 ? 4.429 1.881 17.220 1.00 78.69 92 LYS A N 1
ATOM 736 C CA . LYS A 1 92 ? 4.373 3.084 16.373 1.00 78.69 92 LYS A CA 1
ATOM 737 C C . LYS A 1 92 ? 5.766 3.662 16.125 1.00 78.69 92 LYS A C 1
ATOM 739 O O . LYS A 1 92 ? 6.096 3.973 14.982 1.00 78.69 92 LYS A O 1
ATOM 744 N N . GLY A 1 93 ? 6.589 3.762 17.171 1.00 77.50 93 GLY A N 1
ATOM 745 C CA . GLY A 1 93 ? 7.974 4.225 17.058 1.00 77.50 93 GLY A CA 1
ATOM 746 C C . GLY A 1 93 ? 8.832 3.308 16.182 1.00 77.50 93 GLY A C 1
ATOM 747 O O . GLY A 1 93 ? 9.512 3.775 15.268 1.00 77.50 93 GLY A O 1
ATOM 748 N N . ALA A 1 94 ? 8.752 1.993 16.403 1.00 80.31 94 ALA A N 1
ATOM 749 C CA . ALA A 1 94 ? 9.521 1.002 15.650 1.00 80.31 94 ALA A CA 1
ATOM 750 C C . ALA A 1 94 ? 9.170 0.981 14.153 1.00 80.31 94 ALA A C 1
ATOM 752 O O . ALA A 1 94 ? 10.059 0.804 13.318 1.00 80.31 94 ALA A O 1
ATOM 753 N N . ARG A 1 95 ? 7.896 1.204 13.801 1.00 75.62 95 ARG A N 1
ATOM 754 C CA . ARG A 1 95 ? 7.425 1.242 12.409 1.00 75.62 95 ARG A CA 1
ATOM 755 C C . ARG A 1 95 ? 8.178 2.277 11.574 1.00 75.62 95 ARG A C 1
ATOM 757 O O . ARG A 1 95 ? 8.545 1.999 10.437 1.00 75.62 95 ARG A O 1
ATOM 764 N N . ASN A 1 96 ? 8.430 3.459 12.131 1.00 73.31 96 ASN A N 1
ATOM 765 C CA . ASN A 1 96 ? 9.007 4.570 11.375 1.00 73.31 96 ASN A CA 1
ATOM 766 C C . ASN A 1 96 ? 10.504 4.374 11.066 1.00 73.31 96 ASN A C 1
ATOM 768 O O . ASN A 1 96 ? 11.008 4.974 10.118 1.00 73.31 96 ASN A O 1
ATOM 772 N N . MET A 1 97 ? 11.192 3.485 11.795 1.00 79.62 97 MET A N 1
ATOM 773 C CA . MET A 1 97 ? 12.652 3.322 11.770 1.00 79.62 97 MET A CA 1
ATOM 774 C C . MET A 1 97 ? 13.240 2.982 10.389 1.00 79.62 97 MET A C 1
ATOM 776 O O . MET A 1 97 ? 14.370 3.367 10.101 1.00 79.62 97 MET A O 1
ATOM 780 N N . PHE A 1 98 ? 12.496 2.280 9.526 1.00 83.00 98 PHE A N 1
ATOM 781 C CA . PHE A 1 98 ? 12.994 1.834 8.213 1.00 83.00 98 PHE A CA 1
ATOM 782 C C . PHE A 1 98 ? 12.155 2.296 7.019 1.00 83.00 98 PHE A C 1
ATOM 784 O O . PHE A 1 98 ? 12.444 1.909 5.886 1.00 83.00 98 PHE A O 1
ATOM 791 N N . THR A 1 99 ? 11.157 3.151 7.239 1.00 84.25 99 THR A N 1
ATOM 792 C CA . THR A 1 99 ? 10.207 3.592 6.199 1.00 84.25 99 THR A CA 1
ATOM 793 C C . THR A 1 99 ? 10.899 4.176 4.965 1.00 84.25 99 THR A C 1
ATOM 795 O O . THR A 1 99 ? 10.548 3.826 3.837 1.00 84.25 99 THR A O 1
ATOM 798 N N . THR A 1 100 ? 11.947 4.980 5.155 1.00 86.69 100 THR A N 1
ATOM 799 C CA . THR A 1 100 ? 12.746 5.563 4.065 1.00 86.69 100 THR A CA 1
ATOM 800 C C . THR A 1 100 ? 13.480 4.504 3.245 1.00 86.69 100 THR A C 1
ATOM 802 O O . THR A 1 100 ? 13.472 4.544 2.014 1.00 86.69 100 THR A O 1
ATOM 805 N N . ILE A 1 101 ? 14.082 3.516 3.911 1.00 87.81 101 ILE A N 1
ATOM 806 C CA . ILE A 1 101 ? 14.796 2.409 3.261 1.00 87.81 101 ILE A CA 1
ATOM 807 C C . ILE A 1 101 ? 13.811 1.523 2.484 1.00 87.81 101 ILE A C 1
ATOM 809 O O . ILE A 1 101 ? 14.093 1.082 1.366 1.00 87.81 101 ILE A O 1
ATOM 813 N N . GLU A 1 102 ? 12.623 1.291 3.039 1.00 87.44 102 GLU A N 1
ATOM 814 C CA . GLU A 1 102 ? 11.560 0.562 2.354 1.00 87.44 102 GLU A CA 1
ATOM 815 C C . GLU A 1 102 ? 11.019 1.313 1.137 1.00 87.44 102 GLU A C 1
ATOM 817 O O . GLU A 1 102 ? 10.790 0.688 0.098 1.00 87.44 102 GLU A O 1
ATOM 822 N N . LEU A 1 103 ? 10.842 2.635 1.228 1.00 89.50 103 LEU A N 1
ATOM 823 C CA . LEU A 1 103 ? 10.435 3.461 0.093 1.00 89.50 103 LEU A CA 1
ATOM 824 C C . LEU A 1 103 ? 11.506 3.455 -1.004 1.00 89.50 103 LEU A C 1
ATOM 826 O O . LEU A 1 103 ? 11.175 3.226 -2.165 1.00 89.50 103 LEU A O 1
ATOM 830 N N . GLN A 1 104 ? 12.784 3.613 -0.648 1.00 91.88 104 GLN A N 1
ATOM 831 C CA . GLN A 1 104 ? 13.898 3.527 -1.598 1.00 91.88 104 GLN A CA 1
ATOM 832 C C . GLN A 1 104 ? 13.902 2.179 -2.338 1.00 91.88 104 GLN A C 1
ATOM 834 O O . GLN A 1 104 ? 14.074 2.135 -3.557 1.00 91.88 104 GLN A O 1
ATOM 839 N N . ARG A 1 105 ? 13.649 1.074 -1.624 1.00 90.44 105 ARG A N 1
ATOM 840 C CA . ARG A 1 105 ? 13.511 -0.261 -2.224 1.00 90.44 105 ARG A CA 1
ATOM 841 C C . ARG A 1 105 ? 12.348 -0.327 -3.219 1.00 90.44 105 ARG A C 1
ATOM 843 O O . ARG A 1 105 ? 12.526 -0.856 -4.311 1.00 90.44 105 ARG A O 1
ATOM 850 N N . GLN A 1 106 ? 11.180 0.214 -2.866 1.00 92.25 106 GLN A N 1
ATOM 851 C CA . GLN A 1 106 ? 10.012 0.258 -3.757 1.00 92.25 106 GLN A CA 1
ATOM 852 C C . GLN A 1 106 ? 10.281 1.093 -5.017 1.00 92.25 106 GLN A C 1
ATOM 854 O O . GLN A 1 106 ? 9.927 0.666 -6.114 1.00 92.25 106 GLN A O 1
ATOM 859 N N . ILE A 1 107 ? 10.961 2.237 -4.876 1.00 93.25 107 ILE A N 1
ATOM 860 C CA . ILE A 1 107 ? 11.389 3.074 -6.007 1.00 93.25 107 ILE A CA 1
ATOM 861 C C . ILE A 1 107 ? 12.319 2.280 -6.923 1.00 93.25 107 ILE A C 1
ATOM 863 O O . ILE A 1 107 ? 12.083 2.229 -8.126 1.00 93.25 107 ILE A O 1
ATOM 867 N N . MET A 1 108 ? 13.322 1.596 -6.369 1.00 93.00 108 MET A N 1
ATOM 868 C CA . MET A 1 108 ? 14.244 0.778 -7.159 1.00 93.00 108 MET A CA 1
ATOM 869 C C . MET A 1 108 ? 13.514 -0.324 -7.941 1.00 93.00 108 MET A C 1
ATOM 871 O O . MET A 1 108 ? 13.795 -0.532 -9.119 1.00 93.00 108 MET A O 1
ATOM 875 N N . TYR A 1 109 ? 12.529 -0.981 -7.329 1.00 93.25 109 TYR A N 1
ATOM 876 C CA . TYR A 1 109 ? 11.709 -1.989 -8.003 1.00 93.25 109 TYR A CA 1
ATOM 877 C C . TYR A 1 109 ? 10.879 -1.404 -9.150 1.00 93.25 109 TYR A C 1
ATOM 879 O O . TYR A 1 109 ? 10.853 -1.987 -10.232 1.00 93.25 109 TYR A O 1
ATOM 887 N N . ALA A 1 110 ? 10.266 -0.234 -8.947 1.00 93.19 110 ALA A N 1
ATOM 888 C CA . ALA A 1 110 ? 9.543 0.474 -10.000 1.00 93.19 110 ALA A CA 1
ATOM 889 C C . ALA A 1 110 ? 10.474 0.909 -11.142 1.00 93.19 110 ALA A C 1
ATOM 891 O O . ALA A 1 110 ? 10.116 0.776 -12.307 1.00 93.19 110 ALA A O 1
ATOM 892 N N . MET A 1 111 ? 11.689 1.369 -10.833 1.00 92.31 111 MET A N 1
ATOM 893 C CA . MET A 1 111 ? 12.678 1.727 -11.850 1.00 92.31 111 MET A CA 1
ATOM 894 C C . MET A 1 111 ? 13.121 0.515 -12.669 1.00 92.31 111 MET A C 1
ATOM 896 O O . MET A 1 111 ? 13.230 0.635 -13.886 1.00 92.31 111 MET A O 1
ATOM 900 N N . ILE A 1 112 ? 13.354 -0.646 -12.041 1.00 91.62 112 ILE A N 1
ATOM 901 C CA . ILE A 1 112 ? 13.676 -1.885 -12.768 1.00 91.62 112 ILE A CA 1
ATOM 902 C C . ILE A 1 112 ? 12.529 -2.237 -13.711 1.00 91.62 112 ILE A C 1
ATOM 904 O O . ILE A 1 112 ? 12.760 -2.432 -14.899 1.00 91.62 112 ILE A O 1
ATOM 908 N N . ASP A 1 113 ? 11.305 -2.282 -13.188 1.00 92.06 113 ASP A N 1
ATOM 909 C CA . ASP A 1 113 ? 10.103 -2.615 -13.949 1.00 92.06 113 ASP A CA 1
ATOM 910 C C . ASP A 1 113 ? 9.922 -1.703 -15.177 1.00 92.06 113 ASP A C 1
ATOM 912 O O . ASP A 1 113 ? 9.838 -2.181 -16.307 1.00 92.06 113 ASP A O 1
ATOM 916 N N . GLN A 1 114 ? 9.974 -0.382 -14.984 1.00 90.62 114 GLN A N 1
ATOM 917 C CA . GLN A 1 114 ? 9.837 0.586 -16.076 1.00 90.62 114 GLN A CA 1
ATOM 918 C C . GLN A 1 114 ? 11.015 0.555 -17.058 1.00 90.62 114 GLN A C 1
ATOM 920 O O . GLN A 1 114 ? 10.820 0.771 -18.248 1.00 90.62 114 GLN A O 1
ATOM 925 N N . THR A 1 115 ? 12.235 0.273 -16.595 1.00 89.94 115 THR A N 1
ATOM 926 C CA . THR A 1 115 ? 13.414 0.203 -17.479 1.00 89.94 115 THR A CA 1
ATOM 927 C C . THR A 1 115 ? 13.390 -1.052 -18.349 1.00 89.94 115 THR A C 1
ATOM 929 O O . THR A 1 115 ? 13.810 -1.010 -19.502 1.00 89.94 115 THR A O 1
ATOM 932 N N . LEU A 1 116 ? 12.908 -2.174 -17.805 1.00 88.44 116 LEU A N 1
ATOM 933 C CA . LEU A 1 116 ? 12.816 -3.438 -18.534 1.00 88.44 116 LEU A CA 1
ATOM 934 C C . LEU A 1 116 ? 11.632 -3.469 -19.510 1.00 88.44 116 LEU A C 1
ATOM 936 O O . LEU A 1 116 ? 11.763 -4.057 -20.582 1.00 88.44 116 LEU A O 1
ATOM 940 N N . PHE A 1 117 ? 10.499 -2.851 -19.155 1.00 86.44 117 PHE A N 1
ATOM 941 C CA . PHE A 1 117 ? 9.239 -3.002 -19.894 1.00 86.44 117 PHE A CA 1
ATOM 942 C C . PHE A 1 117 ? 8.625 -1.704 -20.449 1.00 86.44 117 PHE A C 1
ATOM 944 O O . PHE A 1 117 ? 7.580 -1.772 -21.093 1.00 86.44 117 PHE A O 1
ATOM 951 N N . GLY A 1 118 ? 9.222 -0.536 -20.197 1.00 77.56 118 GLY A N 1
ATOM 952 C CA . GLY A 1 118 ? 8.739 0.764 -20.681 1.00 77.56 118 GLY A CA 1
ATOM 953 C C . GLY A 1 118 ? 8.994 1.012 -22.177 1.00 77.56 118 GLY A C 1
ATOM 954 O O . GLY A 1 118 ? 8.828 0.128 -23.016 1.00 77.56 118 GLY A O 1
ATOM 955 N N . GLU A 1 119 ? 9.376 2.238 -22.548 1.00 68.62 119 GLU A N 1
ATOM 956 C CA . GLU A 1 119 ? 9.581 2.600 -23.959 1.00 68.62 119 GLU A CA 1
ATOM 957 C C . GLU A 1 119 ? 10.851 1.954 -24.551 1.00 68.62 119 GLU A C 1
ATOM 959 O O . GLU A 1 119 ? 11.968 2.349 -24.234 1.00 68.62 119 GLU A O 1
ATOM 964 N N . LEU A 1 120 ? 10.634 0.995 -25.464 1.00 55.31 120 LEU A N 1
ATOM 965 C CA . LEU A 1 120 ? 11.589 0.351 -26.382 1.00 55.31 120 LEU A CA 1
ATOM 966 C C . LEU A 1 120 ? 12.775 -0.372 -25.720 1.00 55.31 120 LEU A C 1
ATOM 968 O O . LEU A 1 120 ? 13.747 0.227 -25.269 1.00 55.31 120 LEU A O 1
ATOM 972 N N . SER A 1 121 ? 12.688 -1.707 -25.773 1.00 55.31 121 SER A N 1
ATOM 973 C CA . SER A 1 121 ? 13.667 -2.697 -25.317 1.00 55.31 121 SER A CA 1
ATOM 974 C C . SER A 1 121 ? 15.106 -2.198 -25.411 1.00 55.31 121 SER A C 1
ATOM 976 O O . SER A 1 121 ? 15.705 -2.168 -26.493 1.00 55.31 121 SER A O 1
ATOM 978 N N . SER A 1 122 ? 15.691 -1.853 -24.266 1.00 57.47 122 SER A N 1
ATOM 979 C CA . SER A 1 122 ? 17.138 -1.734 -24.206 1.00 57.47 122 SER A CA 1
ATOM 980 C C . SER A 1 122 ? 17.708 -3.096 -24.614 1.00 57.47 122 SER A C 1
ATOM 982 O O . SER A 1 122 ? 17.313 -4.115 -24.053 1.00 57.47 122 SER A O 1
ATOM 984 N N . SER A 1 123 ? 18.641 -3.141 -25.564 1.00 67.88 123 SER A N 1
ATOM 985 C CA . SER A 1 123 ? 19.401 -4.361 -25.889 1.00 67.88 123 SER A CA 1
ATOM 986 C C . SER A 1 123 ? 20.342 -4.795 -24.754 1.00 67.88 123 SER A C 1
ATOM 988 O O . SER A 1 123 ? 21.169 -5.688 -24.934 1.00 67.88 123 SER A O 1
ATOM 990 N N . ARG A 1 124 ? 20.251 -4.129 -23.597 1.00 78.88 124 ARG A N 1
ATOM 991 C CA . ARG A 1 124 ? 21.050 -4.390 -22.412 1.00 78.88 124 ARG A CA 1
ATOM 992 C C . ARG A 1 124 ? 20.548 -5.654 -21.743 1.00 78.88 124 ARG A C 1
ATOM 994 O O . ARG A 1 124 ? 19.346 -5.893 -21.643 1.00 78.88 124 ARG A O 1
ATOM 1001 N N . ASP A 1 125 ? 21.486 -6.439 -21.242 1.00 88.19 125 ASP A N 1
ATOM 1002 C CA . ASP A 1 125 ? 21.152 -7.556 -20.384 1.00 88.19 125 ASP A CA 1
ATOM 1003 C C . ASP A 1 125 ? 20.522 -7.054 -19.069 1.00 88.19 125 ASP A C 1
ATOM 1005 O O . ASP A 1 125 ? 20.794 -5.953 -18.574 1.00 88.19 125 ASP A O 1
ATOM 1009 N N . THR A 1 126 ? 19.653 -7.878 -18.492 1.00 91.12 126 THR A N 1
ATOM 1010 C CA . THR A 1 126 ? 18.879 -7.527 -17.296 1.00 91.12 126 THR A CA 1
ATOM 1011 C C . THR A 1 126 ? 19.745 -7.370 -16.046 1.00 91.12 126 THR A C 1
ATOM 1013 O O . THR A 1 126 ? 19.326 -6.713 -15.093 1.00 91.12 126 THR A O 1
ATOM 1016 N N . ILE A 1 127 ? 20.946 -7.955 -16.017 1.00 92.44 127 ILE A N 1
ATOM 1017 C CA . ILE A 1 127 ? 21.862 -7.866 -14.875 1.00 92.44 127 ILE A CA 1
ATOM 1018 C C . ILE A 1 127 ? 22.448 -6.460 -14.826 1.00 92.44 127 ILE A C 1
ATOM 1020 O O . ILE A 1 127 ? 22.315 -5.802 -13.795 1.00 92.44 127 ILE A O 1
ATOM 1024 N N . SER A 1 128 ? 22.964 -5.969 -15.954 1.00 91.31 128 SER A N 1
ATOM 1025 C CA . SER A 1 128 ? 23.489 -4.610 -16.100 1.00 91.31 128 SER A CA 1
ATOM 1026 C C . SER A 1 128 ? 22.458 -3.543 -15.725 1.00 91.31 128 SER A C 1
ATOM 1028 O O . SER A 1 128 ? 22.792 -2.552 -15.080 1.00 91.31 128 SER A O 1
ATOM 1030 N N . VAL A 1 129 ? 21.183 -3.740 -16.086 1.00 90.94 129 VAL A N 1
ATOM 1031 C CA . VAL A 1 129 ? 20.098 -2.823 -15.688 1.00 90.94 129 VAL A CA 1
ATOM 1032 C C . VAL A 1 129 ? 19.943 -2.780 -14.165 1.00 90.94 129 VAL A C 1
ATOM 1034 O O . VAL A 1 129 ? 19.873 -1.703 -13.573 1.00 90.94 129 VAL A O 1
ATOM 1037 N N . VAL A 1 130 ? 19.902 -3.941 -13.506 1.00 91.69 130 VAL A N 1
ATOM 1038 C CA . VAL A 1 130 ? 19.756 -4.012 -12.044 1.00 91.69 130 VAL A CA 1
ATOM 1039 C C . VAL A 1 130 ? 20.989 -3.472 -11.326 1.00 91.69 130 VAL A C 1
ATOM 1041 O O . VAL A 1 130 ? 20.851 -2.814 -10.296 1.00 91.69 130 VAL A O 1
ATOM 1044 N N . GLU A 1 131 ? 22.183 -3.747 -11.840 1.00 92.62 131 GLU A N 1
ATOM 1045 C CA . GLU A 1 131 ? 23.432 -3.214 -11.306 1.00 92.62 131 GLU A CA 1
ATOM 1046 C C . GLU A 1 131 ? 23.458 -1.684 -11.366 1.00 92.62 131 GLU A C 1
ATOM 1048 O O . GLU A 1 131 ? 23.663 -1.035 -10.337 1.00 92.62 131 GLU A O 1
ATOM 1053 N N . ASP A 1 132 ? 23.136 -1.106 -12.523 1.00 90.69 132 ASP A N 1
ATOM 1054 C CA . ASP A 1 132 ? 23.067 0.343 -12.706 1.00 90.69 132 ASP A CA 1
ATOM 1055 C C . ASP A 1 132 ? 22.068 0.997 -11.758 1.00 90.69 132 ASP A C 1
ATOM 1057 O O . ASP A 1 132 ? 22.348 2.050 -11.185 1.00 90.69 132 ASP A O 1
ATOM 1061 N N . LEU A 1 133 ? 20.887 0.400 -11.591 1.00 91.31 133 LEU A N 1
ATOM 1062 C CA . LEU A 1 133 ? 19.827 0.971 -10.765 1.00 91.31 133 LEU A CA 1
ATOM 1063 C C . LEU A 1 133 ? 20.121 0.860 -9.265 1.00 91.31 133 LEU A C 1
ATOM 1065 O O . LEU A 1 133 ? 19.643 1.685 -8.484 1.00 91.31 133 LEU A O 1
ATOM 1069 N N . ARG A 1 134 ? 20.971 -0.083 -8.843 1.00 90.38 134 ARG A N 1
ATOM 1070 C CA . ARG A 1 134 ? 21.405 -0.187 -7.441 1.00 90.38 134 ARG A CA 1
ATOM 1071 C C . ARG A 1 134 ? 22.184 1.031 -6.955 1.00 90.38 134 ARG A C 1
ATOM 1073 O O . ARG A 1 134 ? 22.188 1.268 -5.749 1.00 90.38 134 ARG A O 1
ATOM 1080 N N . LYS A 1 135 ? 22.749 1.853 -7.852 1.00 87.25 135 LYS A N 1
ATOM 1081 C CA . LYS A 1 135 ? 23.407 3.123 -7.487 1.00 87.25 135 LYS A CA 1
ATOM 1082 C C . LYS A 1 135 ? 22.468 4.135 -6.820 1.00 87.25 135 LYS A C 1
ATOM 1084 O O . LYS A 1 135 ? 22.938 5.015 -6.110 1.00 87.25 135 LYS A O 1
ATOM 1089 N N . PHE A 1 136 ? 21.157 4.011 -7.042 1.00 86.75 136 PHE A N 1
ATOM 1090 C CA . PHE A 1 136 ? 20.132 4.839 -6.397 1.00 86.75 136 PHE A CA 1
ATOM 1091 C C . PHE A 1 136 ? 19.704 4.297 -5.026 1.00 86.75 136 PHE A C 1
ATOM 1093 O O . PHE A 1 136 ? 18.809 4.852 -4.389 1.00 86.75 136 PHE A O 1
ATOM 1100 N N . THR A 1 137 ? 20.325 3.207 -4.571 1.00 88.06 137 THR A N 1
ATOM 1101 C CA . THR A 1 137 ? 20.060 2.597 -3.270 1.00 88.06 137 THR A CA 1
ATOM 1102 C C . THR A 1 137 ? 21.290 2.619 -2.378 1.00 88.06 137 THR A C 1
ATOM 1104 O O . THR A 1 137 ? 22.417 2.759 -2.851 1.00 88.06 137 THR A O 1
ATOM 1107 N N . SER A 1 138 ? 21.092 2.409 -1.079 1.00 86.50 138 SER A N 1
ATOM 1108 C CA . SER A 1 138 ? 22.199 2.265 -0.127 1.00 86.50 138 SER A CA 1
ATOM 1109 C C . SER A 1 138 ? 22.957 0.931 -0.253 1.00 86.50 138 SER A C 1
ATOM 1111 O O . SER A 1 138 ? 23.940 0.728 0.460 1.00 86.50 138 SER A O 1
ATOM 1113 N N . TRP A 1 139 ? 22.547 0.018 -1.147 1.00 85.06 139 TRP A N 1
ATOM 1114 C CA . TRP A 1 139 ? 23.167 -1.301 -1.312 1.00 85.06 139 TRP A CA 1
ATOM 1115 C C . TRP A 1 139 ? 23.747 -1.505 -2.710 1.00 85.06 139 TRP A C 1
ATOM 1117 O O . TRP A 1 139 ? 23.061 -1.387 -3.723 1.00 85.06 139 TRP A O 1
ATOM 1127 N N . LYS A 1 140 ? 25.015 -1.916 -2.763 1.00 88.75 140 LYS A N 1
ATOM 1128 C CA . LYS A 1 140 ? 25.707 -2.216 -4.021 1.00 88.75 140 LYS A CA 1
ATOM 1129 C C . LYS A 1 140 ? 25.193 -3.506 -4.660 1.00 88.75 140 LYS A C 1
ATOM 1131 O O . LYS A 1 140 ? 24.588 -4.358 -4.001 1.00 88.75 140 LYS A O 1
ATOM 1136 N N . HIS A 1 141 ? 25.412 -3.645 -5.964 1.00 90.06 141 HIS A N 1
ATOM 1137 C CA . HIS A 1 141 ? 25.269 -4.937 -6.628 1.00 90.06 141 HIS A CA 1
ATOM 1138 C C . HIS A 1 141 ? 26.310 -5.916 -6.079 1.00 90.06 141 HIS A C 1
ATOM 1140 O O . HIS A 1 141 ? 27.410 -5.510 -5.706 1.00 90.06 141 HIS A O 1
ATOM 1146 N N . VAL A 1 142 ? 25.934 -7.189 -5.986 1.00 91.94 142 VAL A N 1
ATOM 1147 C CA . VAL A 1 142 ? 26.845 -8.270 -5.611 1.00 91.94 142 VAL A CA 1
ATOM 1148 C C . VAL A 1 142 ? 27.026 -9.127 -6.850 1.00 91.94 142 VAL A C 1
ATOM 1150 O O . VAL A 1 142 ? 26.044 -9.667 -7.363 1.00 91.94 142 VAL A O 1
ATOM 1153 N N . GLU A 1 143 ? 28.264 -9.221 -7.325 1.00 92.19 143 GLU A N 1
ATOM 1154 C CA . GLU A 1 143 ? 28.616 -9.981 -8.522 1.00 92.19 143 GLU A CA 1
ATOM 1155 C C . GLU A 1 143 ? 28.131 -11.438 -8.423 1.00 92.19 143 GLU A C 1
ATOM 1157 O O . GLU A 1 143 ? 28.130 -12.044 -7.349 1.00 92.19 143 GLU A O 1
ATOM 1162 N N . GLY A 1 144 ? 27.658 -11.986 -9.545 1.00 92.94 144 GLY A N 1
ATOM 1163 C CA . GLY A 1 144 ? 27.096 -13.339 -9.615 1.00 92.94 144 GLY A CA 1
ATOM 1164 C C . GLY A 1 144 ? 25.672 -13.475 -9.060 1.00 92.94 144 GLY A C 1
ATOM 1165 O O . GLY A 1 144 ? 25.150 -14.587 -8.989 1.00 92.94 144 GLY A O 1
ATOM 1166 N N . THR A 1 145 ? 25.014 -12.376 -8.666 1.00 92.88 145 THR A N 1
ATOM 1167 C CA . THR A 1 145 ? 23.619 -12.415 -8.201 1.00 92.88 145 THR A CA 1
ATOM 1168 C C . THR A 1 145 ? 22.625 -12.003 -9.284 1.00 92.88 145 THR A C 1
ATOM 1170 O O . THR A 1 145 ? 22.787 -11.005 -9.979 1.00 92.88 145 THR A O 1
ATOM 1173 N N . HIS A 1 146 ? 21.515 -12.738 -9.369 1.00 93.00 146 HIS A N 1
ATOM 1174 C CA . HIS A 1 146 ? 20.447 -12.491 -10.343 1.00 93.00 146 HIS A CA 1
ATOM 1175 C C . HIS A 1 146 ? 19.111 -12.246 -9.636 1.00 93.00 146 HIS A C 1
ATOM 1177 O O . HIS A 1 146 ? 18.125 -12.940 -9.876 1.00 93.00 146 HIS A O 1
ATOM 1183 N N . TRP A 1 147 ? 19.079 -11.278 -8.713 1.00 91.19 147 TRP A N 1
ATOM 1184 C CA . TRP A 1 147 ? 17.923 -11.029 -7.837 1.00 91.19 147 TRP A CA 1
ATOM 1185 C C . TRP A 1 147 ? 16.594 -10.874 -8.601 1.00 91.19 147 TRP A C 1
ATOM 1187 O O . TRP A 1 147 ? 15.582 -11.433 -8.180 1.00 91.19 147 TRP A O 1
ATOM 1197 N N . HIS A 1 148 ? 16.607 -10.188 -9.748 1.00 91.19 148 HIS A N 1
ATOM 1198 C CA . HIS A 1 148 ? 15.407 -9.928 -10.551 1.00 91.19 148 HIS A CA 1
ATOM 1199 C C . HIS A 1 148 ? 14.733 -11.204 -11.078 1.00 91.19 148 HIS A C 1
ATOM 1201 O O . HIS A 1 148 ? 13.531 -11.199 -11.302 1.00 91.19 148 HIS A O 1
ATOM 1207 N N . THR A 1 149 ? 15.454 -12.324 -11.197 1.00 92.00 149 THR A N 1
ATOM 1208 C CA . THR A 1 149 ? 14.866 -13.612 -11.621 1.00 92.00 149 THR A CA 1
ATOM 1209 C C . THR A 1 149 ? 13.886 -14.185 -10.594 1.00 92.00 149 THR A C 1
ATOM 1211 O O . THR A 1 149 ? 13.050 -15.018 -10.926 1.00 92.00 149 THR A O 1
ATOM 1214 N N . ARG A 1 150 ? 13.960 -13.720 -9.340 1.00 90.25 150 ARG A N 1
ATOM 1215 C CA . ARG A 1 150 ? 13.035 -14.077 -8.254 1.00 90.25 150 ARG A CA 1
ATOM 1216 C C . ARG A 1 150 ? 11.947 -13.026 -8.042 1.00 90.25 150 ARG A C 1
ATOM 1218 O O . ARG A 1 150 ? 11.105 -13.192 -7.160 1.00 90.25 150 ARG A O 1
ATOM 1225 N N . PHE A 1 151 ? 11.973 -11.936 -8.806 1.00 91.56 151 PHE A N 1
ATOM 1226 C CA . PHE A 1 151 ? 11.023 -10.846 -8.662 1.00 91.56 151 PHE A CA 1
ATOM 1227 C C . PHE A 1 151 ? 9.786 -11.102 -9.529 1.00 91.56 151 PHE A C 1
ATOM 1229 O O . PHE A 1 151 ? 9.655 -10.595 -10.639 1.00 91.56 151 PHE A O 1
ATOM 1236 N N . ASN A 1 152 ? 8.871 -11.923 -9.008 1.00 89.12 152 ASN A N 1
ATOM 1237 C CA . ASN A 1 152 ? 7.712 -12.428 -9.753 1.00 89.12 152 ASN A CA 1
ATOM 1238 C C . ASN A 1 152 ? 6.773 -11.327 -10.288 1.00 89.12 152 ASN A C 1
ATOM 1240 O O . ASN A 1 152 ? 6.075 -11.543 -11.279 1.00 89.12 152 ASN A O 1
ATOM 1244 N N . HIS A 1 153 ? 6.766 -10.140 -9.670 1.00 89.25 153 HIS A N 1
ATOM 1245 C CA . HIS A 1 153 ? 5.986 -8.997 -10.156 1.00 89.25 153 HIS A CA 1
ATOM 1246 C C . HIS A 1 153 ? 6.372 -8.566 -11.571 1.00 89.25 153 HIS A C 1
ATOM 1248 O O . HIS A 1 153 ? 5.507 -8.077 -12.283 1.00 89.25 153 HIS A O 1
ATOM 1254 N N . LEU A 1 154 ? 7.605 -8.821 -12.018 1.00 88.62 154 LEU A N 1
ATOM 1255 C CA . LEU A 1 154 ? 8.012 -8.533 -13.397 1.00 88.62 154 LEU A CA 1
ATOM 1256 C C . LEU A 1 154 ? 7.232 -9.356 -14.438 1.00 88.62 154 LEU A C 1
ATOM 1258 O O . LEU A 1 154 ? 7.156 -8.951 -15.589 1.00 88.62 154 LEU A O 1
ATOM 1262 N N . ILE A 1 155 ? 6.654 -10.503 -14.059 1.00 86.56 155 ILE A N 1
ATOM 1263 C CA . ILE A 1 155 ? 5.961 -11.400 -14.997 1.00 86.56 155 ILE A CA 1
ATOM 1264 C C . ILE A 1 155 ? 4.474 -11.058 -15.108 1.00 86.56 155 ILE A C 1
ATOM 1266 O O . ILE A 1 155 ? 3.950 -10.896 -16.205 1.00 86.56 155 ILE A O 1
ATOM 1270 N N . ASN A 1 156 ? 3.789 -10.937 -13.969 1.00 83.31 156 ASN A N 1
ATOM 1271 C CA . ASN A 1 156 ? 2.331 -10.756 -13.937 1.00 83.31 156 ASN A CA 1
ATOM 1272 C C . ASN A 1 156 ? 1.904 -9.290 -13.772 1.00 83.31 156 ASN A C 1
ATOM 1274 O O . ASN A 1 156 ? 0.721 -8.981 -13.887 1.00 83.31 156 ASN A O 1
ATOM 1278 N N . TYR A 1 157 ? 2.845 -8.405 -13.443 1.00 85.00 157 TYR A N 1
ATOM 1279 C CA . TYR A 1 157 ? 2.592 -7.007 -13.096 1.00 85.00 157 TYR A CA 1
ATOM 1280 C C . TYR A 1 157 ? 3.595 -6.055 -13.768 1.00 85.00 157 TYR A C 1
ATOM 1282 O O . TYR A 1 157 ? 3.816 -4.939 -13.294 1.00 85.00 157 TYR A O 1
ATOM 1290 N N . GLY A 1 158 ? 4.213 -6.515 -14.864 1.00 84.12 158 GLY A N 1
ATOM 1291 C CA . GLY A 1 158 ? 5.174 -5.745 -15.648 1.00 84.12 158 GLY A CA 1
ATOM 1292 C C . GLY A 1 158 ? 4.577 -4.413 -16.101 1.00 84.12 158 GLY A C 1
ATOM 1293 O O . GLY A 1 158 ? 3.393 -4.346 -16.431 1.00 84.12 158 GLY A O 1
ATOM 1294 N N . THR A 1 159 ? 5.380 -3.350 -16.093 1.00 87.88 159 THR A N 1
ATOM 1295 C CA . THR A 1 159 ? 4.994 -1.935 -16.291 1.00 87.88 159 THR A CA 1
ATOM 1296 C C . THR A 1 159 ? 4.084 -1.334 -15.216 1.00 87.88 159 THR A C 1
ATOM 1298 O O . THR A 1 159 ? 3.758 -0.149 -15.293 1.00 87.88 159 THR A O 1
ATOM 1301 N N . GLY A 1 160 ? 3.673 -2.106 -14.209 1.00 89.19 160 GLY A N 1
ATOM 1302 C CA . GLY A 1 160 ? 2.713 -1.682 -13.196 1.00 89.19 160 GLY A CA 1
ATOM 1303 C C . GLY A 1 160 ? 3.311 -1.377 -11.828 1.00 89.19 160 GLY A C 1
ATOM 1304 O O . GLY A 1 160 ? 2.611 -0.803 -11.000 1.00 89.19 160 GLY A O 1
ATOM 1305 N N . TYR A 1 161 ? 4.573 -1.725 -11.539 1.00 92.56 161 TYR A N 1
ATOM 1306 C CA . TYR A 1 161 ? 5.058 -1.772 -10.147 1.00 92.56 161 TYR A CA 1
ATOM 1307 C C . TYR A 1 161 ? 5.043 -0.410 -9.433 1.00 92.56 161 TYR A C 1
ATOM 1309 O O . TYR A 1 161 ? 4.868 -0.335 -8.215 1.00 92.56 161 TYR A O 1
ATOM 1317 N N . TYR A 1 162 ? 5.159 0.689 -10.182 1.00 91.50 162 TYR A N 1
ATOM 1318 C CA . TYR A 1 162 ? 5.053 2.048 -9.642 1.00 91.50 162 TYR A CA 1
ATOM 1319 C C . TYR A 1 162 ? 3.699 2.330 -8.957 1.00 91.50 162 TYR A C 1
ATOM 1321 O O . TYR A 1 162 ? 3.613 3.229 -8.115 1.00 91.50 162 TYR A O 1
ATOM 1329 N N . SER A 1 163 ? 2.654 1.552 -9.267 1.00 89.94 163 SER A N 1
ATOM 1330 C CA . SER A 1 163 ? 1.320 1.687 -8.679 1.00 89.94 163 SER A CA 1
ATOM 1331 C C . SER A 1 163 ? 1.325 1.534 -7.154 1.00 89.94 163 SER A C 1
ATOM 1333 O O . SER A 1 163 ? 0.539 2.200 -6.482 1.00 89.94 163 SER A O 1
ATOM 1335 N N . TYR A 1 164 ? 2.242 0.741 -6.582 1.00 89.81 164 TYR A N 1
ATOM 1336 C CA . TYR A 1 164 ? 2.396 0.604 -5.130 1.00 89.81 164 TYR A CA 1
ATOM 1337 C C . TYR A 1 164 ? 2.807 1.928 -4.480 1.00 89.81 164 TYR A C 1
ATOM 1339 O O . TYR A 1 164 ? 2.275 2.306 -3.435 1.00 89.81 164 TYR A O 1
ATOM 1347 N N . ILE A 1 165 ? 3.728 2.664 -5.109 1.00 91.56 165 ILE A N 1
ATOM 1348 C CA . ILE A 1 165 ? 4.162 3.983 -4.631 1.00 91.56 165 ILE A CA 1
ATOM 1349 C C . ILE A 1 165 ? 3.017 4.982 -4.788 1.00 91.56 165 ILE A C 1
ATOM 1351 O O . ILE A 1 165 ? 2.751 5.755 -3.870 1.00 91.56 165 ILE A O 1
ATOM 1355 N N . TYR A 1 166 ? 2.293 4.928 -5.909 1.00 92.00 166 TYR A N 1
ATOM 1356 C CA . TYR A 1 166 ? 1.134 5.791 -6.133 1.00 92.00 166 TYR A CA 1
ATOM 1357 C C . TYR A 1 166 ? 0.048 5.570 -5.082 1.00 92.00 166 TYR A C 1
ATOM 1359 O O . TYR A 1 166 ? -0.438 6.530 -4.487 1.00 92.00 166 TYR A O 1
ATOM 1367 N N . ALA A 1 167 ? -0.291 4.311 -4.807 1.00 88.25 167 ALA A N 1
ATOM 1368 C CA . ALA A 1 167 ? -1.255 3.947 -3.781 1.00 88.25 167 ALA A CA 1
ATOM 1369 C C . ALA A 1 167 ? -0.819 4.450 -2.398 1.00 88.25 167 ALA A C 1
ATOM 1371 O O . ALA A 1 167 ? -1.647 5.002 -1.678 1.00 88.25 167 ALA A O 1
ATOM 1372 N N . LYS A 1 168 ? 0.474 4.340 -2.049 1.00 88.50 168 LYS A N 1
ATOM 1373 C CA . LYS A 1 168 ? 1.014 4.898 -0.797 1.00 88.50 168 LYS A CA 1
ATOM 1374 C C . LYS A 1 168 ? 0.827 6.413 -0.707 1.00 88.50 168 LYS A C 1
ATOM 1376 O O . LYS A 1 168 ? 0.381 6.895 0.328 1.00 88.50 168 LYS A O 1
ATOM 1381 N N . CYS A 1 169 ? 1.124 7.148 -1.778 1.00 91.50 169 CYS A N 1
ATOM 1382 C CA . CYS A 1 169 ? 0.960 8.604 -1.812 1.00 91.50 169 CYS A CA 1
ATOM 1383 C C . CYS A 1 169 ? -0.507 9.003 -1.617 1.00 91.50 169 CYS A C 1
ATOM 1385 O O . CYS A 1 169 ? -0.834 9.770 -0.715 1.00 91.50 169 CYS A O 1
ATOM 1387 N N . LEU A 1 170 ? -1.406 8.401 -2.400 1.00 91.19 170 LEU A N 1
ATOM 1388 C CA . LEU A 1 170 ? -2.843 8.661 -2.310 1.00 91.19 170 LEU A CA 1
ATOM 1389 C C . LEU A 1 170 ? -3.405 8.309 -0.930 1.00 91.19 170 LEU A C 1
ATOM 1391 O O . LEU A 1 170 ? -4.193 9.065 -0.370 1.00 91.19 170 LEU A O 1
ATOM 1395 N N . ALA A 1 171 ? -2.988 7.182 -0.355 1.00 88.25 171 ALA A N 1
ATOM 1396 C CA . ALA A 1 171 ? -3.451 6.769 0.960 1.00 88.25 171 ALA A CA 1
ATOM 1397 C C . ALA A 1 171 ? -2.891 7.637 2.100 1.00 88.25 171 ALA A C 1
ATOM 1399 O O . ALA A 1 171 ? -3.555 7.779 3.127 1.00 88.25 171 ALA A O 1
ATOM 1400 N N . ALA A 1 172 ? -1.699 8.222 1.944 1.00 89.12 172 ALA A N 1
ATOM 1401 C CA . ALA A 1 172 ? -1.174 9.221 2.872 1.00 89.12 172 ALA A CA 1
ATOM 1402 C C . ALA A 1 172 ? -1.999 10.512 2.830 1.00 89.12 172 ALA A C 1
ATOM 1404 O O . ALA A 1 172 ? -2.407 11.000 3.880 1.00 89.12 172 ALA A O 1
ATOM 1405 N N . THR A 1 173 ? -2.333 11.010 1.636 1.00 91.50 173 THR A N 1
ATOM 1406 C CA . THR A 1 173 ? -3.171 12.210 1.487 1.00 91.50 173 THR A CA 1
ATOM 1407 C C . THR A 1 173 ? -4.584 11.999 2.013 1.00 91.50 173 THR A C 1
ATOM 1409 O O . THR A 1 173 ? -5.045 12.770 2.846 1.00 91.50 173 THR A O 1
ATOM 1412 N N . ILE A 1 174 ? -5.266 10.917 1.622 1.00 91.25 174 ILE A N 1
ATOM 1413 C CA . ILE A 1 174 ? -6.618 10.647 2.135 1.00 91.25 174 ILE A CA 1
ATOM 1414 C C . ILE A 1 174 ? -6.589 10.467 3.661 1.00 91.25 174 ILE A C 1
ATOM 1416 O O . ILE A 1 174 ? -7.512 10.893 4.351 1.00 91.25 174 ILE A O 1
ATOM 1420 N N . TRP A 1 175 ? -5.538 9.859 4.219 1.00 89.38 175 TRP A N 1
ATOM 1421 C CA . TRP A 1 175 ? -5.409 9.769 5.671 1.00 89.38 175 TRP A CA 1
ATOM 1422 C C . TRP A 1 175 ? -5.312 11.138 6.330 1.00 89.38 175 TRP A C 1
ATOM 1424 O O . TRP A 1 175 ? -6.098 11.412 7.237 1.00 89.38 175 TRP A O 1
ATOM 1434 N N . ALA A 1 176 ? -4.376 11.967 5.869 1.00 90.00 176 ALA A N 1
ATOM 1435 C CA . ALA A 1 176 ? -4.132 13.295 6.415 1.00 90.00 176 ALA A CA 1
ATOM 1436 C C . ALA A 1 176 ? -5.384 14.180 6.332 1.00 90.00 176 ALA A C 1
ATOM 1438 O O . ALA A 1 176 ? -5.761 14.799 7.324 1.00 90.00 176 ALA A O 1
ATOM 1439 N N . ASP A 1 177 ? -6.079 14.160 5.196 1.00 90.81 177 ASP A N 1
ATOM 1440 C CA . ASP A 1 177 ? -7.152 15.119 4.926 1.00 90.81 177 ASP A CA 1
ATOM 1441 C C . ASP A 1 177 ? -8.529 14.629 5.395 1.00 90.81 177 ASP A C 1
ATOM 1443 O O . ASP A 1 177 ? -9.402 15.431 5.728 1.00 90.81 177 ASP A O 1
ATOM 1447 N N . VAL A 1 178 ? -8.749 13.309 5.436 1.00 90.69 178 VAL A N 1
ATOM 1448 C CA . VAL A 1 178 ? -10.081 12.730 5.688 1.00 90.69 178 VAL A CA 1
ATOM 1449 C C . VAL A 1 178 ? -10.145 11.960 7.005 1.00 90.69 178 VAL A C 1
ATOM 1451 O O . VAL A 1 178 ? -11.142 12.057 7.720 1.00 90.69 178 VAL A O 1
ATOM 1454 N N . CYS A 1 179 ? -9.119 11.175 7.342 1.00 89.62 179 CYS A N 1
ATOM 1455 C CA . CYS A 1 179 ? -9.228 10.175 8.411 1.00 89.62 179 CYS A CA 1
ATOM 1456 C C . CYS A 1 179 ? -8.568 10.573 9.730 1.00 89.62 179 CYS A C 1
ATOM 1458 O O . CYS A 1 179 ? -9.039 10.128 10.774 1.00 89.62 179 CYS A O 1
ATOM 1460 N N . VAL A 1 180 ? -7.512 11.394 9.709 1.00 88.38 180 VAL A N 1
ATOM 1461 C CA . VAL A 1 180 ? -6.632 11.623 10.870 1.00 88.38 180 VAL A CA 1
ATOM 1462 C C . VAL A 1 180 ? -7.382 12.100 12.117 1.00 88.38 180 VAL A C 1
ATOM 1464 O O . VAL A 1 180 ? -7.034 11.718 13.231 1.00 88.38 180 VAL A O 1
ATOM 1467 N N . LYS A 1 181 ? -8.448 12.890 11.933 1.00 88.38 181 LYS A N 1
ATOM 1468 C CA . LYS A 1 181 ? -9.240 13.456 13.031 1.00 88.38 181 LYS A CA 1
ATOM 1469 C C . LYS A 1 181 ? -9.967 12.387 13.846 1.00 88.38 181 LYS A C 1
ATOM 1471 O O . LYS A 1 181 ? -10.034 12.496 15.067 1.00 88.38 181 LYS A O 1
ATOM 1476 N N . ASP A 1 182 ? -10.551 11.397 13.176 1.00 89.88 182 ASP A N 1
ATOM 1477 C CA . ASP A 1 182 ? -11.191 10.261 13.836 1.00 89.88 182 ASP A CA 1
ATOM 1478 C C . ASP A 1 182 ? -11.269 9.043 12.895 1.00 89.88 182 ASP A C 1
ATOM 1480 O O . ASP A 1 182 ? -12.276 8.846 12.206 1.00 89.88 182 ASP A O 1
ATOM 1484 N N . PRO A 1 183 ? -10.237 8.183 12.874 1.00 85.69 183 PRO A N 1
ATOM 1485 C CA . PRO A 1 183 ? -10.158 7.067 11.930 1.00 85.69 183 PRO A CA 1
ATOM 1486 C C . PRO A 1 183 ? -11.222 5.981 12.145 1.00 85.69 183 PRO A C 1
ATOM 1488 O O . PRO A 1 183 ? -11.400 5.127 11.279 1.00 85.69 183 PRO A O 1
ATOM 1491 N N . LEU A 1 184 ? -11.945 6.005 13.272 1.00 87.62 184 LEU A N 1
ATOM 1492 C CA . LEU A 1 184 ? -13.028 5.064 13.581 1.00 87.62 184 LEU A CA 1
ATOM 1493 C C . LEU A 1 184 ? -14.427 5.672 13.408 1.00 87.62 184 LEU A C 1
ATOM 1495 O O . LEU A 1 184 ? -15.424 5.042 13.767 1.00 87.62 184 LEU A O 1
ATOM 1499 N N . SER A 1 185 ? -14.525 6.877 12.844 1.00 91.44 185 SER A N 1
ATOM 1500 C CA . SER A 1 185 ? -15.805 7.534 12.604 1.00 91.44 185 SER A CA 1
ATOM 1501 C C . SER A 1 185 ? -16.635 6.789 11.556 1.00 91.44 185 SER A C 1
ATOM 1503 O O . SER A 1 185 ? -16.232 6.641 10.398 1.00 91.44 185 SER A O 1
ATOM 1505 N N . LEU A 1 186 ? -17.858 6.400 11.932 1.00 90.75 186 LEU A N 1
ATOM 1506 C CA . LEU A 1 186 ? -18.832 5.816 11.004 1.00 90.75 186 LEU A CA 1
ATOM 1507 C C . LEU A 1 186 ? -19.161 6.771 9.849 1.00 90.75 186 LEU A C 1
ATOM 1509 O O . LEU A 1 186 ? -19.354 6.328 8.717 1.00 90.75 186 LEU A O 1
ATOM 1513 N N . THR A 1 187 ? -19.205 8.077 10.118 1.00 94.44 187 THR A N 1
ATOM 1514 C CA . THR A 1 187 ? -19.459 9.098 9.097 1.00 94.44 187 THR A CA 1
ATOM 1515 C C . THR A 1 187 ? -18.332 9.125 8.070 1.00 94.44 187 THR A C 1
ATOM 1517 O O . THR A 1 187 ? -18.609 9.064 6.875 1.00 94.44 187 THR A O 1
ATOM 1520 N N . ILE A 1 188 ? -17.068 9.131 8.514 1.00 91.06 188 ILE A N 1
ATOM 1521 C CA . ILE A 1 188 ? -15.907 9.060 7.610 1.00 91.06 188 ILE A CA 1
ATOM 1522 C C . ILE A 1 188 ? -15.931 7.753 6.810 1.00 91.06 188 ILE A C 1
ATOM 1524 O O . ILE A 1 188 ? -15.803 7.785 5.587 1.00 91.06 188 ILE A O 1
ATOM 1528 N N . GLY A 1 189 ? -16.179 6.614 7.464 1.00 88.06 189 GLY A N 1
ATOM 1529 C CA . GLY A 1 189 ? -16.293 5.318 6.787 1.00 88.06 189 GLY A CA 1
ATOM 1530 C C . GLY A 1 189 ? -17.412 5.279 5.737 1.00 88.06 189 GLY A C 1
ATOM 1531 O O . GLY A 1 189 ? -17.224 4.750 4.640 1.00 88.06 189 GLY A O 1
ATOM 1532 N N . THR A 1 190 ? -18.560 5.894 6.031 1.00 90.06 190 THR A N 1
ATOM 1533 C CA . THR A 1 190 ? -19.686 6.010 5.090 1.00 90.06 190 THR A CA 1
ATOM 1534 C C . THR A 1 190 ? -19.316 6.884 3.897 1.00 90.06 190 THR A C 1
ATOM 1536 O O . THR A 1 190 ? -19.603 6.509 2.760 1.00 90.06 190 THR A O 1
ATOM 1539 N N . THR A 1 191 ? -18.625 8.001 4.130 1.00 91.19 191 THR A N 1
ATOM 1540 C CA . THR A 1 191 ? -18.116 8.879 3.070 1.00 91.19 191 THR A CA 1
ATOM 1541 C C . THR A 1 191 ? -17.096 8.164 2.188 1.00 91.19 191 THR A C 1
ATOM 1543 O O . THR A 1 191 ? -17.241 8.193 0.970 1.00 91.19 191 THR A O 1
ATOM 1546 N N . LEU A 1 192 ? -16.121 7.451 2.763 1.00 89.50 192 LEU A N 1
ATOM 1547 C CA . LEU A 1 192 ? -15.144 6.651 2.010 1.00 89.50 192 LEU A CA 1
ATOM 1548 C C . LEU A 1 192 ? -15.832 5.603 1.130 1.00 89.50 192 LEU A C 1
ATOM 1550 O O . LEU A 1 192 ? -15.522 5.468 -0.056 1.00 89.50 192 LEU A O 1
ATOM 1554 N N . ARG A 1 193 ? -16.812 4.882 1.686 1.00 85.31 193 ARG A N 1
ATOM 1555 C CA . ARG A 1 193 ? -17.594 3.907 0.923 1.00 85.31 193 ARG A CA 1
ATOM 1556 C C . ARG A 1 193 ? -18.346 4.574 -0.225 1.00 85.31 193 ARG A C 1
ATOM 1558 O O . ARG A 1 193 ? -18.265 4.092 -1.350 1.00 85.31 193 ARG A O 1
ATOM 1565 N N . ALA A 1 194 ? -19.081 5.646 0.063 1.00 87.19 194 ALA A N 1
ATOM 1566 C CA . ALA A 1 194 ? -19.971 6.290 -0.894 1.00 87.19 194 ALA A CA 1
ATOM 1567 C C . ALA A 1 194 ? -19.220 7.054 -1.992 1.00 87.19 194 ALA A C 1
ATOM 1569 O O . ALA A 1 194 ? -19.642 7.033 -3.143 1.00 87.19 194 ALA A O 1
ATOM 1570 N N . LYS A 1 195 ? -18.115 7.721 -1.661 1.00 89.62 195 LYS A N 1
ATOM 1571 C CA . LYS A 1 195 ? -17.387 8.568 -2.610 1.00 89.62 195 LYS A CA 1
ATOM 1572 C C . LYS A 1 195 ? -16.274 7.850 -3.357 1.00 89.62 195 LYS A C 1
ATOM 1574 O O . LYS A 1 195 ? -15.921 8.295 -4.438 1.00 89.62 195 LYS A O 1
ATOM 1579 N N . LEU A 1 196 ? -15.731 6.754 -2.822 1.00 86.75 196 LEU A N 1
ATOM 1580 C CA . LEU A 1 196 ? -14.591 6.057 -3.426 1.00 86.75 196 LEU A CA 1
ATOM 1581 C C . LEU A 1 196 ? -14.906 4.587 -3.722 1.00 86.75 196 LEU A C 1
ATOM 1583 O O . LEU A 1 196 ? -14.928 4.184 -4.882 1.00 86.75 196 LEU A O 1
ATOM 1587 N N . LEU A 1 197 ? -15.180 3.781 -2.692 1.00 84.19 197 LEU A N 1
ATOM 1588 C CA . LEU A 1 197 ? -15.162 2.317 -2.828 1.00 84.19 197 LEU A CA 1
ATOM 1589 C C . LEU A 1 197 ? -16.322 1.753 -3.656 1.00 84.19 197 LEU A C 1
ATOM 1591 O O . LEU A 1 197 ? -16.112 0.860 -4.470 1.00 84.19 197 LEU A O 1
ATOM 1595 N N . GLN A 1 198 ? -17.544 2.265 -3.474 1.00 82.88 198 GLN A N 1
ATOM 1596 C CA . GLN A 1 198 ? -18.742 1.690 -4.104 1.00 82.88 198 GLN A CA 1
ATOM 1597 C C . GLN A 1 198 ? -18.756 1.803 -5.634 1.00 82.88 198 GLN A C 1
ATOM 1599 O O . GLN A 1 198 ? -19.599 1.198 -6.291 1.00 82.88 198 GLN A O 1
ATOM 1604 N N . HIS A 1 199 ? -17.883 2.637 -6.195 1.00 81.25 199 HIS A N 1
ATOM 1605 C CA . HIS A 1 199 ? -17.847 2.913 -7.623 1.00 81.25 199 HIS A CA 1
ATOM 1606 C C . HIS A 1 199 ? -16.938 1.951 -8.391 1.00 81.25 199 HIS A C 1
ATOM 1608 O O . HIS A 1 199 ? -17.097 1.835 -9.606 1.00 81.25 199 HIS A O 1
ATOM 1614 N N . GLY A 1 200 ? -16.017 1.255 -7.713 1.00 78.12 200 GLY A N 1
ATOM 1615 C CA . GLY A 1 200 ? -15.024 0.406 -8.371 1.00 78.12 200 GLY A CA 1
ATOM 1616 C C . GLY A 1 200 ? -14.328 1.141 -9.523 1.00 78.12 200 GLY A C 1
ATOM 1617 O O . GLY A 1 200 ? -13.972 2.310 -9.398 1.00 78.12 200 GLY A O 1
ATOM 1618 N N . GLY A 1 201 ? -14.192 0.472 -10.670 1.00 77.38 201 GLY A N 1
ATOM 1619 C CA . GLY A 1 201 ? -13.662 1.070 -11.902 1.00 77.38 201 GLY A CA 1
ATOM 1620 C C . GLY A 1 201 ? -14.687 1.830 -12.757 1.00 77.38 201 GLY A C 1
ATOM 1621 O O . GLY A 1 201 ? -14.364 2.210 -13.875 1.00 77.38 201 GLY A O 1
ATOM 1622 N N . ALA A 1 202 ? -15.928 2.025 -12.291 1.00 80.38 202 ALA A N 1
ATOM 1623 C CA . ALA A 1 202 ? -16.999 2.623 -13.098 1.00 80.38 202 ALA A CA 1
ATOM 1624 C C . ALA A 1 202 ? -16.960 4.162 -13.159 1.00 80.38 202 ALA A C 1
ATOM 1626 O O . ALA A 1 202 ? -17.752 4.772 -13.878 1.00 80.38 202 ALA A O 1
ATOM 1627 N N . LYS A 1 203 ? -16.077 4.802 -12.385 1.00 84.88 203 LYS A N 1
ATOM 1628 C CA . LYS A 1 203 ? -15.861 6.252 -12.386 1.00 84.88 203 LYS A CA 1
ATOM 1629 C C . LYS A 1 203 ? -14.372 6.561 -12.475 1.00 84.88 203 LYS A C 1
ATOM 1631 O O . LYS A 1 203 ? -13.550 5.825 -11.937 1.00 84.88 203 LYS A O 1
ATOM 1636 N N . GLU A 1 204 ? -14.057 7.692 -13.097 1.00 87.69 204 GLU A N 1
ATOM 1637 C CA . GLU A 1 204 ? -12.689 8.194 -13.202 1.00 87.69 204 GLU A CA 1
ATOM 1638 C C . GLU A 1 204 ? -12.066 8.417 -11.821 1.00 87.69 204 GLU A C 1
ATOM 1640 O O . GLU A 1 204 ? -12.615 9.130 -10.975 1.00 87.69 204 GLU A O 1
ATOM 1645 N N . VAL A 1 205 ? -10.886 7.831 -11.612 1.00 86.12 205 VAL A N 1
ATOM 1646 C CA . VAL A 1 205 ? -10.175 7.849 -10.325 1.00 86.12 205 VAL A CA 1
ATOM 1647 C C . VAL A 1 205 ? -9.887 9.279 -9.866 1.00 86.12 205 VAL A C 1
ATOM 1649 O O . VAL A 1 205 ? -10.040 9.587 -8.685 1.00 86.12 205 VAL A O 1
ATOM 1652 N N . SER A 1 206 ? -9.533 10.178 -10.790 1.00 88.38 206 SER A N 1
ATOM 1653 C CA . SER A 1 206 ? -9.286 11.585 -10.460 1.00 88.38 206 SER A CA 1
ATOM 1654 C C . SER A 1 206 ? -10.537 12.276 -9.915 1.00 88.38 206 SER A C 1
ATOM 1656 O O . SER A 1 206 ? -10.443 13.015 -8.940 1.00 88.38 206 SER A O 1
ATOM 1658 N N . THR A 1 207 ? -11.714 11.997 -10.480 1.00 90.62 207 THR A N 1
ATOM 1659 C CA . THR A 1 207 ? -12.991 12.524 -9.983 1.00 90.62 207 THR A CA 1
ATOM 1660 C C . THR A 1 207 ? -13.322 11.975 -8.599 1.00 90.62 207 THR A C 1
ATOM 1662 O O . THR A 1 207 ? -13.703 12.749 -7.724 1.00 90.62 207 THR A O 1
ATOM 1665 N N . LEU A 1 208 ? -13.144 10.666 -8.380 1.00 90.81 208 LEU A N 1
ATOM 1666 C CA . LEU A 1 208 ? -13.406 10.033 -7.082 1.00 90.81 208 LEU A CA 1
ATOM 1667 C C . LEU A 1 208 ? -12.541 10.635 -5.967 1.00 90.81 208 LEU A C 1
ATOM 1669 O O . LEU A 1 208 ? -13.037 10.953 -4.889 1.00 90.81 208 LEU A O 1
ATOM 1673 N N . LEU A 1 209 ? -11.246 10.810 -6.234 1.00 91.50 209 LEU A N 1
ATOM 1674 C CA . LEU A 1 209 ? -10.290 11.319 -5.252 1.00 91.50 209 LEU A CA 1
ATOM 1675 C C . LEU A 1 209 ? -10.528 12.795 -4.926 1.00 91.50 209 LEU A C 1
ATOM 1677 O O . LEU A 1 209 ? -10.502 13.164 -3.754 1.00 91.50 209 LEU A O 1
ATOM 1681 N N . LYS A 1 210 ? -10.826 13.617 -5.938 1.00 92.19 210 LYS A N 1
ATOM 1682 C CA . LYS A 1 210 ? -11.165 15.035 -5.753 1.00 92.19 210 LYS A CA 1
ATOM 1683 C C . LYS A 1 210 ? -12.451 15.221 -4.957 1.00 92.19 210 LYS A C 1
ATOM 1685 O O . LYS A 1 210 ? -12.487 16.050 -4.057 1.00 92.19 210 LYS A O 1
ATOM 1690 N N . ASP A 1 211 ? -13.491 14.436 -5.241 1.00 93.00 211 ASP A N 1
ATOM 1691 C CA . ASP A 1 211 ? -14.747 14.498 -4.482 1.00 93.00 211 ASP A CA 1
ATOM 1692 C C . ASP A 1 211 ? -14.567 14.019 -3.030 1.00 93.00 211 ASP A C 1
ATOM 1694 O O . ASP A 1 211 ? -15.163 14.572 -2.101 1.00 93.00 211 ASP A O 1
ATOM 1698 N N . LEU A 1 212 ? -13.733 12.997 -2.809 1.00 92.81 212 LEU A N 1
ATOM 1699 C CA . LEU A 1 212 ? -13.451 12.487 -1.469 1.00 92.81 212 LEU A CA 1
ATOM 1700 C C . LEU A 1 212 ? -12.666 13.490 -0.614 1.00 92.81 212 LEU A C 1
ATOM 1702 O O . LEU A 1 212 ? -13.070 13.753 0.516 1.00 92.81 212 LEU A O 1
ATOM 1706 N N . VAL A 1 213 ? -11.553 14.007 -1.136 1.00 91.62 213 VAL A N 1
ATOM 1707 C CA . VAL A 1 213 ? -10.636 14.883 -0.389 1.00 91.62 213 VAL A CA 1
ATOM 1708 C C . VAL A 1 213 ? -11.103 16.338 -0.387 1.00 91.62 213 VAL A C 1
ATOM 1710 O O . VAL A 1 213 ? -10.822 17.078 0.547 1.00 91.62 213 VAL A O 1
ATOM 1713 N N . GLY A 1 214 ? -11.854 16.755 -1.407 1.00 90.06 214 GLY A N 1
ATOM 1714 C CA . GLY A 1 214 ? -12.297 18.140 -1.566 1.00 90.06 214 GLY A CA 1
ATOM 1715 C C . GLY A 1 214 ? -11.207 19.083 -2.085 1.00 90.06 214 GLY A C 1
ATOM 1716 O O . GLY A 1 214 ? -11.393 20.295 -2.034 1.00 90.06 214 GLY A O 1
ATOM 1717 N N . SER A 1 215 ? -10.089 18.547 -2.587 1.00 86.69 215 SER A N 1
ATOM 1718 C CA . SER A 1 215 ? -8.994 19.318 -3.182 1.00 86.69 215 SER A CA 1
ATOM 1719 C C . SER A 1 215 ? -8.554 18.720 -4.517 1.00 86.69 215 SER A C 1
ATOM 1721 O O . SER A 1 215 ? -8.506 17.499 -4.690 1.00 86.69 215 SER A O 1
ATOM 1723 N N . ASP A 1 216 ? -8.189 19.595 -5.453 1.00 86.38 216 ASP A N 1
ATOM 1724 C CA . ASP A 1 216 ? -7.544 19.218 -6.710 1.00 86.38 216 ASP A CA 1
ATOM 1725 C C . ASP A 1 216 ? -6.082 18.793 -6.516 1.00 86.38 216 ASP A C 1
ATOM 1727 O O . ASP A 1 216 ? -5.520 18.137 -7.391 1.00 86.38 216 ASP A O 1
ATOM 1731 N N . ASP A 1 217 ? -5.478 19.108 -5.367 1.00 87.50 217 ASP A N 1
ATOM 1732 C CA . ASP A 1 217 ? -4.049 18.912 -5.135 1.00 87.50 217 ASP A CA 1
ATOM 1733 C C . ASP A 1 217 ? -3.641 17.455 -4.944 1.00 87.50 217 ASP A C 1
ATOM 1735 O O . ASP A 1 217 ? -2.453 17.174 -5.082 1.00 87.50 217 ASP A O 1
ATOM 1739 N N . ILE A 1 218 ? -4.572 16.528 -4.668 1.00 90.81 218 ILE A N 1
ATOM 1740 C CA . ILE A 1 218 ? -4.272 15.095 -4.470 1.00 90.81 218 ILE A CA 1
ATOM 1741 C C . ILE A 1 218 ? -3.624 14.447 -5.705 1.00 90.81 218 ILE A C 1
ATOM 1743 O O . ILE A 1 218 ? -2.872 13.475 -5.587 1.00 90.81 218 ILE A O 1
ATOM 1747 N N . LEU A 1 219 ? -3.891 14.989 -6.896 1.00 90.88 219 LEU A N 1
ATOM 1748 C CA . LEU A 1 219 ? -3.375 14.502 -8.169 1.00 90.88 219 LEU A CA 1
ATOM 1749 C C . LEU A 1 219 ? -3.024 15.670 -9.085 1.00 90.88 219 LEU A C 1
ATOM 1751 O O . LEU A 1 219 ? -3.824 16.573 -9.302 1.00 90.88 219 LEU A O 1
ATOM 1755 N N . ARG A 1 220 ? -1.865 15.590 -9.732 1.00 88.94 220 ARG A N 1
ATOM 1756 C CA . ARG A 1 220 ? -1.458 16.513 -10.794 1.00 88.94 220 ARG A CA 1
ATOM 1757 C C . ARG A 1 220 ? -1.382 15.778 -12.123 1.00 88.94 220 ARG A C 1
ATOM 1759 O O . ARG A 1 220 ? -1.041 14.599 -12.172 1.00 88.94 220 ARG A O 1
ATOM 1766 N N . TYR A 1 221 ? -1.680 16.483 -13.207 1.00 85.62 221 TYR A N 1
ATOM 1767 C CA . TYR A 1 221 ? -1.454 15.973 -14.556 1.00 85.62 221 TYR A CA 1
ATOM 1768 C C . TYR A 1 221 ? -0.044 16.343 -15.013 1.00 85.62 221 TYR A C 1
ATOM 1770 O O . TYR A 1 221 ? 0.353 17.506 -14.935 1.00 85.62 221 TYR A O 1
ATOM 1778 N N . TYR A 1 222 ? 0.697 15.359 -15.515 1.00 82.38 222 TYR A N 1
ATOM 1779 C CA . TYR A 1 222 ? 1.978 15.569 -16.180 1.00 82.38 222 TYR A CA 1
ATOM 1780 C C . TYR A 1 222 ? 1.944 14.892 -17.551 1.00 82.38 222 TYR A C 1
ATOM 1782 O O . TYR A 1 222 ? 1.964 13.664 -17.667 1.00 82.38 222 TYR A O 1
ATOM 1790 N N . GLY A 1 223 ? 1.815 15.697 -18.609 1.00 84.19 223 GLY A N 1
ATOM 1791 C CA . GLY A 1 223 ? 1.516 15.187 -19.946 1.00 84.19 223 GLY A CA 1
ATOM 1792 C C . GLY A 1 223 ? 0.184 14.430 -19.960 1.00 84.19 223 GLY A C 1
ATOM 1793 O O . GLY A 1 223 ? -0.857 14.999 -19.642 1.00 84.19 223 GLY A O 1
ATOM 1794 N N . LYS A 1 224 ? 0.220 13.141 -20.319 1.00 78.62 224 LYS A N 1
ATOM 1795 C CA . LYS A 1 224 ? -0.951 12.240 -20.289 1.00 78.62 224 LYS A CA 1
ATOM 1796 C C . LYS A 1 224 ? -1.058 11.417 -18.996 1.00 78.62 224 LYS A C 1
ATOM 1798 O O . LYS A 1 224 ? -2.011 10.659 -18.846 1.00 78.62 224 LYS A O 1
ATOM 1803 N N . GLY A 1 225 ? -0.081 11.529 -18.094 1.00 80.31 225 GLY A N 1
ATOM 1804 C CA . GLY A 1 225 ? -0.020 10.769 -16.849 1.00 80.31 225 GLY A CA 1
ATOM 1805 C C . GLY A 1 225 ? -0.643 11.511 -15.669 1.00 80.31 225 GLY A C 1
ATOM 1806 O O . GLY A 1 225 ? -0.620 12.742 -15.602 1.00 80.31 225 GLY A O 1
ATOM 1807 N N . LEU A 1 226 ? -1.170 10.743 -14.719 1.00 86.06 226 LEU A N 1
ATOM 1808 C CA . LEU A 1 226 ? -1.556 11.216 -13.391 1.00 86.06 226 LEU A CA 1
ATOM 1809 C C . LEU A 1 226 ? -0.371 11.049 -12.444 1.00 86.06 226 LEU A C 1
ATOM 1811 O O . LEU A 1 226 ? 0.258 10.002 -12.467 1.00 86.06 226 LEU A O 1
ATOM 1815 N N . VAL A 1 227 ? -0.091 12.038 -11.601 1.00 91.19 227 VAL A N 1
ATOM 1816 C CA . VAL A 1 227 ? 0.976 11.992 -10.594 1.00 91.19 227 VAL A CA 1
ATOM 1817 C C . VAL A 1 227 ? 0.377 12.347 -9.229 1.00 91.19 227 VAL A C 1
ATOM 1819 O O . VAL A 1 227 ? -0.125 13.461 -9.069 1.00 91.19 227 VAL A O 1
ATOM 1822 N N . PRO A 1 228 ? 0.393 11.432 -8.244 1.00 92.62 228 PRO A N 1
ATOM 1823 C CA . PRO A 1 228 ? -0.060 11.713 -6.886 1.00 92.62 228 PRO A CA 1
ATOM 1824 C C . PRO A 1 228 ? 0.736 12.820 -6.214 1.00 92.62 228 PRO A C 1
ATOM 1826 O O . PRO A 1 228 ? 1.938 12.973 -6.438 1.00 92.62 228 PRO A O 1
ATOM 1829 N N . ASN A 1 229 ? 0.063 13.556 -5.338 1.00 91.69 229 ASN A N 1
ATOM 1830 C CA . ASN A 1 229 ? 0.734 14.444 -4.407 1.00 91.69 229 ASN A CA 1
ATOM 1831 C C . ASN A 1 229 ? 1.622 13.640 -3.453 1.00 91.69 229 ASN A C 1
ATOM 1833 O O . ASN A 1 229 ? 1.190 12.633 -2.895 1.00 91.69 229 ASN A O 1
ATOM 1837 N N . LEU A 1 230 ? 2.860 14.089 -3.267 1.00 92.56 230 LEU A N 1
ATOM 1838 C CA . LEU A 1 230 ? 3.836 13.405 -2.422 1.00 92.56 230 LEU A CA 1
ATOM 1839 C C . LEU A 1 230 ? 3.898 13.986 -1.003 1.00 92.56 230 LEU A C 1
ATOM 1841 O O . LEU A 1 230 ? 4.460 13.338 -0.127 1.00 92.56 230 LEU A O 1
ATOM 1845 N N . THR A 1 231 ? 3.338 15.177 -0.763 1.00 92.69 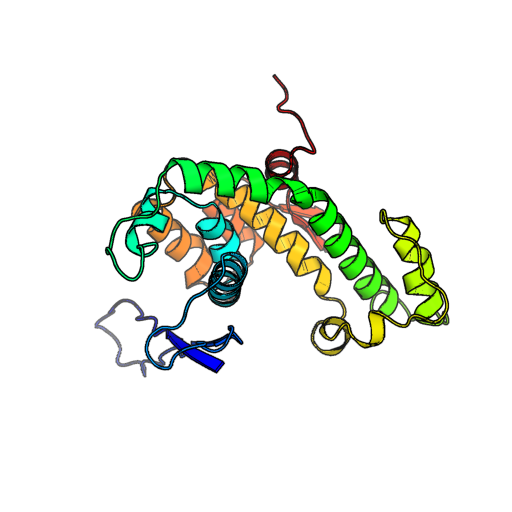231 THR A N 1
ATOM 1846 C CA . THR A 1 231 ? 3.533 15.959 0.468 1.00 92.69 231 THR A CA 1
ATOM 1847 C C . THR A 1 231 ? 3.177 15.163 1.717 1.00 92.69 231 THR A C 1
ATOM 1849 O O . THR A 1 231 ? 4.036 14.982 2.575 1.00 92.69 231 THR A O 1
ATOM 1852 N N . SER A 1 232 ? 1.962 14.608 1.786 1.00 91.38 232 SER A N 1
ATOM 1853 C CA . SER A 1 232 ? 1.499 13.870 2.968 1.00 91.38 232 SER A CA 1
ATOM 1854 C C . SER A 1 232 ? 2.351 12.631 3.246 1.00 91.38 232 SER A C 1
ATOM 1856 O O . SER A 1 232 ? 2.641 12.332 4.400 1.00 91.38 232 SER A O 1
ATOM 1858 N N . LEU A 1 233 ? 2.792 11.923 2.195 1.00 90.50 233 LEU A N 1
ATOM 1859 C CA . LEU A 1 233 ? 3.682 10.771 2.355 1.00 90.50 233 LEU A CA 1
ATOM 1860 C C . LEU A 1 233 ? 5.053 11.216 2.864 1.00 90.50 233 LEU A C 1
ATOM 1862 O O . LEU A 1 233 ? 5.575 10.605 3.786 1.00 90.50 233 LEU A O 1
ATOM 1866 N N . CYS A 1 234 ? 5.629 12.266 2.277 1.00 91.62 234 CYS A N 1
ATOM 1867 C CA . CYS A 1 234 ? 6.929 12.794 2.674 1.00 91.62 234 CYS A CA 1
ATOM 1868 C C . CYS A 1 234 ? 6.937 13.311 4.119 1.00 91.62 234 CYS A C 1
ATOM 1870 O O . CYS A 1 234 ? 7.903 13.047 4.827 1.00 91.62 234 CYS A O 1
ATOM 1872 N N . GLN A 1 235 ? 5.878 13.993 4.565 1.00 89.88 235 GLN A N 1
ATOM 1873 C CA . GLN A 1 235 ? 5.703 14.386 5.969 1.00 89.88 235 GLN A CA 1
ATOM 1874 C C . GLN A 1 235 ? 5.610 13.152 6.875 1.00 89.88 235 GLN A C 1
ATOM 1876 O O . GLN A 1 235 ? 6.316 13.064 7.875 1.00 89.88 235 GLN A O 1
ATOM 1881 N N . GLU A 1 236 ? 4.805 12.154 6.493 1.00 86.19 236 GLU A N 1
ATOM 1882 C CA . GLU A 1 236 ? 4.623 10.922 7.273 1.00 86.19 236 GLU A CA 1
ATOM 1883 C C . GLU A 1 236 ? 5.936 10.160 7.514 1.00 86.19 236 GLU A C 1
ATOM 1885 O O . GLU A 1 236 ? 6.122 9.586 8.588 1.00 86.19 236 GLU A O 1
ATOM 1890 N N . ILE A 1 237 ? 6.853 10.161 6.543 1.00 86.88 237 ILE A N 1
ATOM 1891 C CA . ILE A 1 237 ? 8.159 9.489 6.657 1.00 86.88 237 ILE A CA 1
ATOM 1892 C C . ILE A 1 237 ? 9.306 10.430 7.065 1.00 86.88 237 ILE A C 1
ATOM 1894 O O . ILE A 1 237 ? 10.462 10.008 7.068 1.00 86.88 237 ILE A O 1
ATOM 1898 N N . GLY A 1 238 ? 9.011 11.692 7.394 1.00 86.31 238 GLY A N 1
ATOM 1899 C CA . GLY A 1 238 ? 9.996 12.664 7.879 1.00 86.31 238 GLY A CA 1
ATOM 1900 C C . GLY A 1 238 ? 11.008 13.148 6.832 1.00 86.31 238 GLY A C 1
ATOM 1901 O O . GLY A 1 238 ? 12.152 13.427 7.175 1.00 86.31 238 GLY A O 1
ATOM 1902 N N . LEU A 1 239 ? 10.624 13.219 5.552 1.00 85.00 239 LEU A N 1
ATOM 1903 C CA . LEU A 1 239 ? 11.457 13.781 4.473 1.00 85.00 239 LEU A CA 1
ATOM 1904 C C . LEU A 1 239 ? 11.257 15.287 4.253 1.00 85.00 239 LEU A C 1
ATOM 1906 O O . LEU A 1 239 ? 12.079 15.912 3.585 1.00 85.00 239 LEU A O 1
ATOM 1910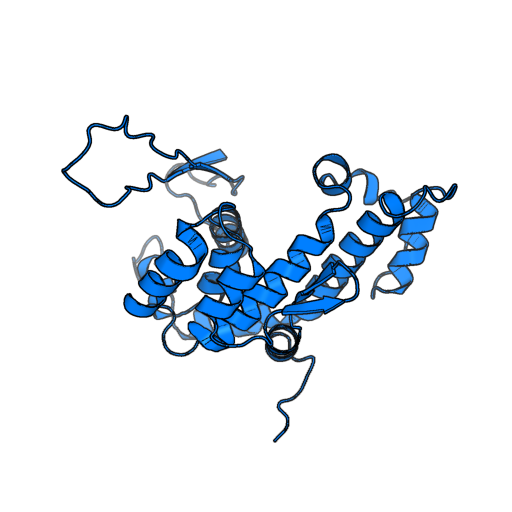 N N . ILE A 1 240 ? 10.159 15.855 4.749 1.00 82.81 240 ILE A N 1
ATOM 1911 C CA . ILE A 1 240 ? 9.854 17.287 4.684 1.00 82.81 240 ILE A CA 1
ATOM 1912 C C . ILE A 1 240 ? 9.461 17.712 6.099 1.00 82.81 240 ILE A C 1
ATOM 1914 O O . ILE A 1 240 ? 8.614 17.061 6.709 1.00 82.81 240 ILE A O 1
ATOM 1918 N N . GLU A 1 241 ? 10.099 18.759 6.618 1.00 60.50 241 GLU A N 1
ATOM 1919 C CA . GLU A 1 241 ? 9.694 19.406 7.871 1.00 60.50 241 GLU A CA 1
ATOM 1920 C C . GLU A 1 241 ? 8.469 20.290 7.611 1.00 60.50 241 GLU A C 1
ATOM 1922 O O . GLU A 1 241 ? 8.334 20.863 6.524 1.00 60.50 241 GLU A O 1
ATOM 1927 N N . ASP A 1 242 ? 7.568 20.394 8.590 1.00 56.56 242 ASP A N 1
ATOM 1928 C CA . ASP A 1 242 ? 6.458 21.339 8.501 1.00 56.56 242 ASP A CA 1
ATOM 1929 C C . ASP A 1 242 ? 7.033 22.751 8.324 1.00 56.56 242 ASP A C 1
ATOM 1931 O O . ASP A 1 242 ? 7.901 23.183 9.082 1.00 56.56 242 ASP A O 1
ATOM 1935 N N . GLN A 1 243 ? 6.590 23.459 7.281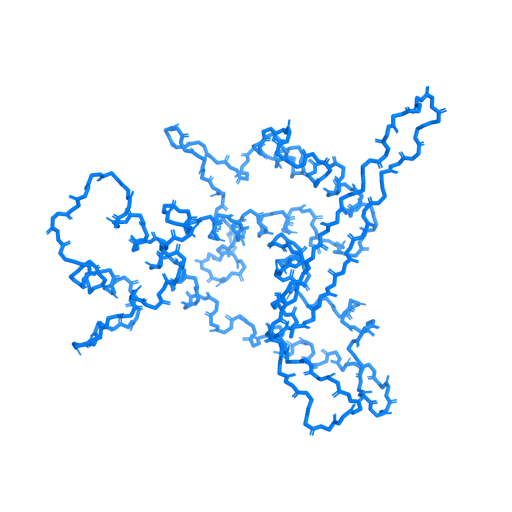 1.00 45.88 243 GLN A N 1
ATOM 1936 C CA . GLN A 1 243 ? 6.877 24.885 7.165 1.00 45.88 243 GLN A CA 1
ATOM 1937 C C . GLN A 1 243 ? 6.087 25.592 8.273 1.00 45.88 243 GLN A C 1
ATOM 1939 O O . GLN A 1 243 ? 4.871 25.734 8.145 1.00 45.88 243 GLN A O 1
ATOM 1944 N N . GLU A 1 244 ? 6.769 25.961 9.362 1.00 34.00 244 GLU A N 1
ATOM 1945 C CA . GLU A 1 244 ? 6.265 26.926 10.354 1.00 34.00 244 GLU A CA 1
ATOM 1946 C C . GLU A 1 244 ? 5.959 28.291 9.719 1.00 34.00 244 GLU A C 1
ATOM 1948 O O . GLU A 1 244 ? 6.752 28.755 8.861 1.00 34.00 244 GLU A O 1
#

Secondary structure (DSSP, 8-state):
-EEEEEE-PPP--TT--------EEEEEE-PPPPSSTT-----HHHHHHHHHHT-HHHHHHHTT--HHHHHHH-B-TTT-PBPPHHHHHHHHHHHHTTHHHHHHHHHHHHHHHHHHHSSS--SS-HHHHHHHHHTTSSS---TT--GGGG-THHHHSTT-TTHHHHHHHHHHHHIIIIITT-TT-HHHHHHHHHHTGGGGGGS-HHHHHHHHHS-GGGEEEETTEEEE--HHHHHHTTSS----

Foldseek 3Di:
DDWDWDWDDDDDDPPDPDDDDIDTDTQDDDADDDPDPPDDDGDLVSVLVSLVSVDVLSSLLVVQQDLVVQQVPQADPPPRHGDDPVVSVVVNVVVLPCLVLVVLVLVLVLQLLCQCAPPDHDPDDSLVSSQVSCVSHPDHDDPPDDVVVVVCCSPVPRNNSCVSVLSLLLSLLLCVQQQVVPVPDPVSVVLCCVLPVVCPPVDDNQRSSCSSRVDNQQWDDDPPDIDGDNVSVCVVSVVDDPDD

Organism: NCBI:txid39325

Radius of gyration: 21.09 Å; chains: 1; bounding box: 67×54×57 Å

pLDDT: mean 78.79, std 16.67, range [33.12, 95.06]

InterPro domains:
  IPR001567 Peptidase M3A/M3B catalytic domain [PF01432] (66-216)
  IPR024077 Neurolysin/Thimet oligopeptidase, domain 2 [G3DSA:1.10.1370.10] (69-216)
  IPR045090 Peptidase M3A/M3B [PTHR11804] (66-217)